Protein AF-A0A9E5WXI5-F1 (afdb_monomer)

Nearest PDB structures (foldseek):
  2zws-assembly1_A  TM=6.522E-01  e=2.092E-11  Pseudomonas aeruginosa
  2zxc-assembly1_A  TM=6.761E-01  e=2.642E-10  Pseudomonas aeruginosa
  4wgk-assembly2_B  TM=6.617E-01  e=3.180E-10  Homo sapiens
  4wgk-assembly1_A  TM=6.869E-01  e=1.096E-09  Homo sapiens
  5izv-assembly2_B  TM=2.864E-01  e=1.580E+00  Legionella pneumophila subsp. pneumophila str. Philadelphia 1

Foldseek 3Di:
DADKWKFKDKFFQPQKFFQFDQDPVHTDGHGDPPDDAPRIKIKIFIAHPVRATQEIEIEGLEDLPLADPVDPDDDPFLQRLLQVVLCVVRPNHGYHYDYDNNPRIYGPPGHDPVSRNVSNVSSNVRNVVVSPDDGHTFAADKDKDKAFDWAFDDPDDDPVVLVVQCPDDDPSVVVSVVSVVCVVVVHDDDRTDGDIDMWIDGDPRDID

Solvent-accessible surface area (backbone atoms only — not comparable to full-atom values): 11413 Å² total; per-residue (Å²): 140,76,74,68,44,42,26,41,45,76,43,67,42,82,43,43,31,7,24,61,17,83,49,101,92,46,76,43,85,51,75,17,92,89,40,83,51,61,32,52,26,46,32,42,41,32,21,36,87,88,64,51,73,40,34,36,41,34,32,39,24,39,44,82,50,19,54,44,99,87,60,94,68,93,74,61,38,26,62,39,40,18,34,53,52,44,30,68,76,38,77,83,31,47,60,43,84,44,84,45,91,15,92,57,20,30,46,51,70,62,68,38,70,66,44,16,46,48,51,2,47,54,46,26,53,42,49,52,54,53,72,76,45,92,54,48,70,45,47,64,63,78,46,76,49,76,48,72,44,75,41,78,47,72,78,81,72,50,77,67,54,36,53,53,28,42,70,41,68,71,69,52,14,54,52,24,43,53,55,50,54,40,50,75,71,73,46,81,77,77,59,50,47,78,42,79,45,70,40,42,34,24,50,92,60,45,77,85

Sequence (208 aa):
MRPARLSYGLGVALFVMNRREFTPRGVRLGVNPRGLADRGVPVLRVDDADGKPRAVVFGVACHNTTLTGRHYFICGDFAGYAQSEIQERYPGLQAMFVQNCGGSANPYPRGTLEASKAHGHELAQEIGRLLEAKLRPVRGPLRTLLEDVALPLEPAPSAEELKKLTAAGGWRAWVGRKMAETAKKGERLPESYSAPVALWQFGHDLTL

Secondary structure (DSSP, 8-state):
----EEEEEEEE-TTEEEEEEEETTEEEEEEETTS----EEEEEEEE-TTS-EEEEEEEESS-S-SS-TT--S---HHHHHHHHHHHHHSTTPEEEEEE-S-TTEEESS-SSHHHHHHHHHHHHHHHHHHHHS-PEEE---EEEEEEEEEEEPPPPPPHHHHHHHHTSSHHHHHHHHHHHHHHHTTPPPPSEEEEEEEEEEETTTEE-

pLDDT: mean 95.95, std 2.81, range [82.12, 98.81]

Radius of gyration: 21.79 Å; Cα contacts (8 Å, |Δi|>4): 398; chains: 1; bounding box: 54×40×57 Å

Structure (mmCIF, N/CA/C/O backbone):
data_AF-A0A9E5WXI5-F1
#
_entry.id   AF-A0A9E5WXI5-F1
#
loop_
_atom_site.group_PDB
_atom_site.id
_atom_site.type_symbol
_atom_site.label_atom_id
_atom_site.label_alt_id
_atom_site.label_comp_id
_atom_site.label_asym_id
_atom_site.label_entity_id
_atom_site.label_seq_id
_atom_site.pdbx_PDB_ins_code
_atom_site.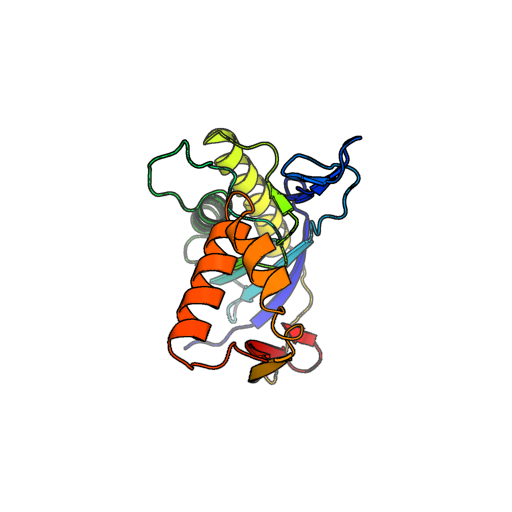Cartn_x
_atom_site.Cartn_y
_atom_site.Cartn_z
_atom_site.occupancy
_atom_site.B_iso_or_equiv
_atom_site.auth_seq_id
_atom_site.auth_comp_id
_atom_site.auth_asym_id
_atom_site.auth_atom_id
_atom_site.pdbx_PDB_model_num
ATOM 1 N N . MET A 1 1 ? 2.266 -6.928 26.988 1.00 82.12 1 MET A N 1
ATOM 2 C CA . MET A 1 1 ? 1.177 -7.344 26.071 1.00 82.12 1 MET A CA 1
ATOM 3 C C . MET A 1 1 ? -0.157 -7.276 26.805 1.00 82.12 1 MET A C 1
ATOM 5 O O . MET A 1 1 ? -0.157 -7.465 28.015 1.00 82.12 1 MET A O 1
ATOM 9 N N . ARG A 1 2 ? -1.264 -6.963 26.115 1.00 91.44 2 ARG A N 1
ATOM 10 C CA . ARG A 1 2 ? -2.630 -6.895 26.678 1.00 91.44 2 ARG A CA 1
ATOM 11 C C . ARG A 1 2 ? -3.609 -7.620 25.738 1.00 91.44 2 ARG A C 1
ATOM 13 O O . ARG A 1 2 ? -3.333 -7.633 24.539 1.00 91.44 2 ARG A O 1
ATOM 20 N N . PRO A 1 3 ? -4.737 -8.167 26.228 1.00 93.62 3 PRO A N 1
ATOM 21 C CA . PRO A 1 3 ? -5.768 -8.758 25.371 1.00 93.62 3 PRO A CA 1
ATOM 22 C C . PRO A 1 3 ? -6.266 -7.781 24.298 1.00 93.62 3 PRO A C 1
ATOM 24 O O . PRO A 1 3 ? -6.324 -6.571 24.544 1.00 93.62 3 PRO A O 1
ATOM 27 N N . ALA A 1 4 ? -6.613 -8.298 23.118 1.00 95.50 4 ALA A N 1
ATOM 28 C CA . ALA A 1 4 ? -7.115 -7.518 21.990 1.00 95.50 4 ALA A CA 1
ATOM 29 C C . ALA A 1 4 ? -8.127 -8.320 21.160 1.00 95.50 4 ALA A C 1
ATOM 31 O O . ALA A 1 4 ? -8.087 -9.553 21.148 1.00 95.50 4 ALA A O 1
ATOM 32 N N . ARG A 1 5 ? -9.000 -7.614 20.439 1.00 97.19 5 ARG A N 1
ATOM 33 C CA . ARG A 1 5 ? -9.923 -8.183 19.448 1.00 97.19 5 ARG A CA 1
ATOM 34 C C . ARG A 1 5 ? -9.602 -7.604 18.075 1.00 97.19 5 ARG A C 1
ATOM 36 O O . ARG A 1 5 ? -9.356 -6.408 17.958 1.00 97.19 5 ARG A O 1
ATOM 43 N N . LEU A 1 6 ? -9.601 -8.452 17.050 1.00 98.00 6 LEU A N 1
ATOM 44 C CA . LEU A 1 6 ? -9.347 -8.049 15.670 1.00 98.00 6 LEU A CA 1
ATOM 45 C C . LEU A 1 6 ? -10.648 -8.056 14.873 1.00 98.00 6 LEU A C 1
ATOM 47 O O . LEU A 1 6 ? -11.465 -8.968 15.022 1.00 98.00 6 LEU A O 1
ATOM 51 N N . SER A 1 7 ? -10.821 -7.060 14.009 1.00 98.38 7 SER A N 1
ATOM 52 C CA . SER A 1 7 ? -11.904 -7.032 13.024 1.00 98.38 7 SER A CA 1
ATOM 53 C C . SER A 1 7 ? -11.419 -6.469 11.692 1.00 98.38 7 SER A C 1
ATOM 55 O O . SER A 1 7 ? -10.546 -5.608 11.664 1.00 98.38 7 SER A O 1
ATOM 57 N N . TYR A 1 8 ? -11.997 -6.941 10.593 1.00 98.50 8 TYR A N 1
ATOM 58 C CA . TYR A 1 8 ? -11.629 -6.569 9.234 1.00 98.50 8 TYR A CA 1
ATOM 59 C C . TYR A 1 8 ? -12.780 -5.870 8.508 1.00 98.50 8 TYR A C 1
ATOM 61 O O . TYR A 1 8 ? -13.937 -6.302 8.575 1.00 98.50 8 TYR A O 1
ATOM 69 N N . GLY A 1 9 ? -12.443 -4.805 7.791 1.00 98.12 9 GLY A N 1
ATOM 70 C CA . GLY A 1 9 ? -13.334 -4.049 6.923 1.00 98.12 9 GLY A CA 1
ATOM 71 C C . GLY A 1 9 ? -12.672 -3.725 5.591 1.00 98.12 9 GLY A C 1
ATOM 72 O O . GLY A 1 9 ? -11.449 -3.745 5.471 1.00 98.12 9 GLY A O 1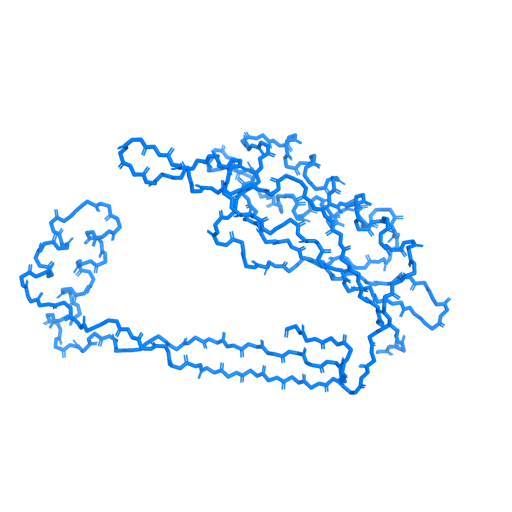
ATOM 73 N N . LEU A 1 10 ? -13.498 -3.407 4.599 1.00 98.31 10 LEU A N 1
ATOM 74 C CA . LEU A 1 10 ? -13.053 -2.915 3.303 1.00 98.31 10 LEU A CA 1
ATOM 75 C C . LEU A 1 10 ? -13.732 -1.575 3.030 1.00 98.31 10 LEU A C 1
ATOM 77 O O . LEU A 1 10 ? -14.960 -1.478 3.070 1.00 98.31 10 LEU A O 1
ATOM 81 N N . GLY A 1 11 ? -12.915 -0.561 2.784 1.00 98.25 11 GLY A N 1
ATOM 82 C CA . GLY A 1 11 ? -13.340 0.759 2.344 1.00 98.25 11 GLY A CA 1
ATOM 83 C C . GLY A 1 11 ? -12.933 1.048 0.907 1.00 98.25 11 GLY A C 1
ATOM 84 O O . GLY A 1 11 ? -12.482 0.152 0.188 1.00 98.25 11 GLY A O 1
ATOM 85 N N . VAL A 1 12 ? -13.077 2.307 0.499 1.00 98.31 12 VAL A N 1
ATOM 86 C CA . VAL A 1 12 ? -12.745 2.775 -0.851 1.00 98.31 12 VAL A CA 1
ATOM 87 C C . VAL A 1 12 ? -11.974 4.099 -0.820 1.00 98.31 12 VAL A C 1
ATOM 89 O O . VAL A 1 12 ? -12.365 5.022 -0.117 1.00 98.31 12 VAL A O 1
ATOM 92 N N . ALA A 1 13 ? -10.920 4.201 -1.635 1.00 97.81 13 ALA A N 1
ATOM 93 C CA . ALA A 1 13 ? -10.189 5.433 -1.934 1.00 97.81 13 ALA A CA 1
ATOM 94 C C . ALA A 1 13 ? -10.219 5.708 -3.448 1.00 97.81 13 ALA A C 1
ATOM 96 O O . ALA A 1 13 ? -9.678 4.955 -4.264 1.00 97.81 13 ALA A O 1
ATOM 97 N N . LEU A 1 14 ? -10.877 6.790 -3.843 1.00 97.25 14 LEU A N 1
ATOM 98 C CA . LEU A 1 14 ? -11.139 7.181 -5.224 1.00 97.25 14 LEU A CA 1
ATOM 99 C C . LEU A 1 14 ? -9.936 7.831 -5.904 1.00 97.25 14 LEU A C 1
ATOM 101 O O . LEU A 1 14 ? -9.809 7.704 -7.127 1.00 97.25 14 LEU A O 1
ATOM 105 N N . PHE A 1 15 ? -9.029 8.448 -5.141 1.00 98.06 15 PHE A N 1
ATOM 106 C CA . PHE A 1 15 ? -7.812 9.051 -5.694 1.00 98.06 15 PHE A CA 1
ATOM 107 C C . PHE A 1 15 ? -6.868 8.042 -6.369 1.00 98.06 15 PHE A C 1
ATOM 109 O O . PHE A 1 15 ? -5.960 8.437 -7.106 1.00 98.06 15 PHE A O 1
ATOM 116 N N . VAL A 1 16 ? -7.053 6.737 -6.136 1.00 98.25 16 VAL A N 1
ATOM 117 C CA . VAL A 1 16 ? -6.252 5.685 -6.767 1.00 98.25 16 VAL A CA 1
ATOM 118 C C . VAL A 1 16 ? -6.587 5.591 -8.256 1.00 98.25 16 VAL A C 1
ATOM 120 O O . VAL A 1 16 ? -7.716 5.293 -8.663 1.00 98.25 16 VAL A O 1
ATOM 123 N N . MET A 1 17 ? -5.574 5.823 -9.090 1.00 98.31 17 MET A N 1
ATOM 124 C CA . MET A 1 17 ? -5.721 5.918 -10.535 1.00 98.31 17 MET A CA 1
ATOM 125 C C . MET A 1 17 ? -4.710 5.037 -11.259 1.00 98.31 17 MET A C 1
ATOM 127 O O . MET A 1 17 ? -3.515 5.038 -10.955 1.00 98.31 17 MET A O 1
ATOM 131 N N . ASN A 1 18 ? -5.173 4.306 -12.273 1.00 98.25 18 ASN A N 1
ATOM 132 C CA . ASN A 1 18 ? -4.282 3.51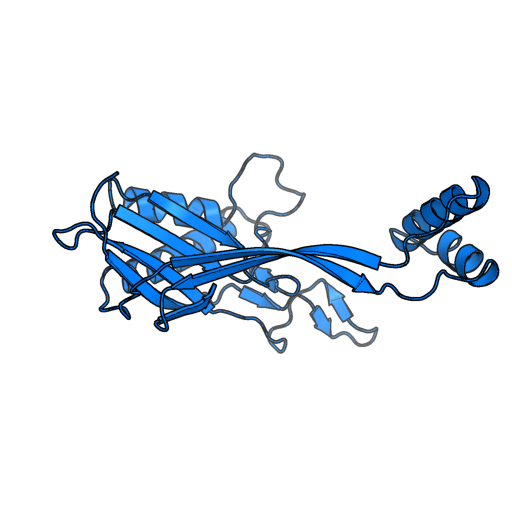4 -13.106 1.00 98.25 18 ASN A CA 1
ATOM 133 C C . ASN A 1 18 ? -3.328 4.446 -13.875 1.00 98.25 18 ASN A C 1
ATOM 135 O O . ASN A 1 18 ? -3.749 5.409 -14.518 1.00 98.25 18 ASN A O 1
ATOM 139 N N . ARG A 1 19 ? -2.025 4.154 -13.810 1.00 97.50 19 ARG A N 1
ATOM 140 C CA . ARG A 1 19 ? -0.967 4.982 -14.409 1.00 97.50 19 ARG A CA 1
ATOM 141 C C . ARG A 1 19 ? -0.548 4.551 -15.816 1.00 97.50 19 ARG A C 1
ATOM 143 O O . ARG A 1 19 ? 0.428 5.084 -16.335 1.00 97.50 19 ARG A O 1
ATOM 150 N N . ARG A 1 20 ? -1.199 3.545 -16.405 1.00 97.25 20 ARG A N 1
ATOM 151 C CA . ARG A 1 20 ? -0.902 2.964 -17.726 1.00 97.25 20 ARG A CA 1
ATOM 152 C C . ARG A 1 20 ? -1.816 3.586 -18.772 1.00 97.25 20 ARG A C 1
ATOM 154 O O . ARG A 1 20 ? -2.831 3.012 -19.141 1.00 97.25 20 ARG A O 1
ATOM 161 N N . GLU A 1 21 ? -1.473 4.785 -19.218 1.00 96.81 21 GLU A N 1
ATOM 162 C CA . GLU A 1 21 ? -2.259 5.537 -20.197 1.00 96.81 21 GLU A CA 1
ATOM 163 C C . GLU A 1 21 ? -2.066 4.973 -21.608 1.00 96.81 21 GLU A C 1
ATOM 165 O O . GLU A 1 21 ? -0.937 4.846 -22.089 1.00 96.81 21 GLU A O 1
ATOM 170 N N . PHE A 1 22 ? -3.178 4.649 -22.272 1.00 94.94 22 PHE A N 1
ATOM 171 C CA . PHE A 1 22 ? -3.191 4.213 -23.665 1.00 94.94 22 PHE A CA 1
ATOM 172 C C . PHE A 1 22 ? -3.055 5.410 -24.605 1.00 94.94 22 PHE A C 1
ATOM 174 O O . PHE A 1 22 ? -3.849 6.346 -24.542 1.00 94.94 22 PHE A O 1
ATOM 181 N N . THR A 1 23 ? -2.086 5.352 -25.514 1.00 94.31 23 THR A N 1
ATOM 182 C CA . THR A 1 23 ? -1.852 6.355 -26.561 1.00 94.31 23 THR A CA 1
ATOM 183 C C . THR A 1 23 ? -1.762 5.670 -27.929 1.00 94.31 23 THR A C 1
ATOM 185 O O . THR A 1 23 ? -1.502 4.465 -27.979 1.00 94.31 23 THR A O 1
ATOM 188 N N . PRO A 1 24 ? -1.869 6.407 -29.053 1.00 95.88 24 PRO A N 1
ATOM 189 C CA . PRO A 1 24 ? -1.648 5.833 -30.385 1.00 95.88 24 PRO A CA 1
ATOM 190 C C . PRO A 1 24 ? -0.264 5.188 -30.580 1.00 95.88 24 PRO A C 1
ATOM 192 O O . PRO A 1 24 ? -0.083 4.388 -31.487 1.00 95.88 24 PRO A O 1
ATOM 195 N N . ARG A 1 25 ? 0.723 5.529 -29.736 1.00 93.81 25 ARG A N 1
ATOM 196 C CA . ARG A 1 25 ? 2.098 5.002 -29.786 1.00 93.81 25 ARG A CA 1
ATOM 197 C C . ARG A 1 25 ? 2.364 3.899 -28.750 1.00 93.81 25 ARG A C 1
ATOM 199 O O . ARG A 1 25 ? 3.517 3.539 -28.532 1.00 93.81 25 ARG A O 1
ATOM 206 N N . GLY A 1 26 ? 1.324 3.394 -28.084 1.00 93.88 26 GLY A N 1
ATOM 207 C CA . GLY A 1 26 ? 1.421 2.384 -27.028 1.00 93.88 26 GLY A CA 1
ATOM 208 C C . GLY A 1 26 ? 1.102 2.930 -25.635 1.00 93.88 26 GLY A C 1
ATOM 209 O O . GLY A 1 26 ? 0.401 3.933 -25.484 1.00 93.88 26 GLY A O 1
ATOM 210 N N . VAL A 1 27 ? 1.595 2.250 -24.599 1.00 94.88 27 VAL A N 1
ATOM 211 C CA . VAL A 1 27 ? 1.312 2.577 -23.193 1.00 94.88 27 VAL A CA 1
ATOM 212 C C . VAL A 1 27 ? 2.400 3.481 -22.624 1.00 94.88 27 VAL A C 1
ATOM 214 O O . VAL A 1 27 ? 3.580 3.129 -22.658 1.00 94.88 27 VAL A O 1
ATOM 217 N N . ARG A 1 28 ? 2.008 4.607 -22.023 1.00 94.50 28 ARG A N 1
ATOM 218 C CA . ARG A 1 28 ? 2.918 5.471 -21.257 1.00 94.50 28 ARG A CA 1
ATOM 219 C C . ARG A 1 28 ? 2.524 5.546 -19.787 1.00 94.50 28 ARG A C 1
ATOM 221 O O . ARG A 1 28 ? 1.432 5.142 -19.392 1.00 94.50 28 ARG A O 1
ATOM 228 N N . LEU A 1 29 ? 3.426 6.093 -18.976 1.00 94.50 29 LEU A N 1
ATOM 229 C CA . LEU A 1 29 ? 3.066 6.545 -17.638 1.00 94.50 29 LEU A CA 1
ATOM 230 C C . LEU A 1 29 ? 2.206 7.807 -17.745 1.00 94.50 29 LEU A C 1
ATOM 232 O O . LEU A 1 29 ? 2.635 8.778 -18.363 1.00 94.50 29 LEU A O 1
ATOM 236 N N . GLY A 1 30 ? 1.024 7.792 -17.141 1.00 95.00 30 GLY A N 1
ATOM 237 C CA . GLY A 1 30 ? 0.068 8.889 -17.238 1.00 95.00 30 GLY A CA 1
ATOM 238 C C . GLY A 1 30 ? -1.145 8.687 -16.342 1.00 95.00 30 GLY A C 1
ATOM 239 O O . GLY A 1 30 ? -1.009 8.169 -15.235 1.00 95.00 30 GLY A O 1
ATOM 240 N N . VAL A 1 31 ? -2.314 9.100 -16.825 1.00 96.81 31 VAL A N 1
ATOM 241 C CA . VAL A 1 31 ? -3.600 9.000 -16.121 1.00 96.81 31 VAL A CA 1
ATOM 242 C C . VAL A 1 31 ? -4.542 8.172 -16.986 1.00 96.81 31 VAL A C 1
ATOM 244 O O . VAL A 1 31 ? -4.824 8.551 -18.120 1.00 96.81 31 VAL A O 1
ATOM 247 N N . ASN A 1 32 ? -5.014 7.033 -16.479 1.00 97.44 32 ASN A N 1
ATOM 248 C CA . ASN A 1 32 ? -5.914 6.150 -17.214 1.00 97.44 32 ASN A CA 1
ATOM 249 C C . ASN A 1 32 ? -7.201 5.859 -16.427 1.00 97.44 32 ASN A C 1
ATOM 251 O O . ASN A 1 32 ? -7.270 4.848 -15.728 1.00 97.44 32 ASN A O 1
ATOM 255 N N . PRO A 1 33 ? -8.257 6.673 -16.601 1.00 94.56 33 PRO A N 1
ATOM 256 C CA . PRO A 1 33 ? -9.559 6.425 -15.978 1.00 94.56 33 PRO A CA 1
ATOM 257 C C . PRO A 1 33 ? -10.228 5.123 -16.437 1.00 94.56 33 PRO A C 1
ATOM 259 O O . PRO A 1 33 ? -11.066 4.583 -15.725 1.00 94.56 33 PRO A O 1
ATOM 262 N N . ARG A 1 34 ? -9.853 4.605 -17.616 1.00 94.19 34 ARG A N 1
ATOM 263 C CA . ARG A 1 34 ? -10.358 3.333 -18.162 1.00 94.19 34 ARG A CA 1
ATOM 264 C C . ARG A 1 34 ? -9.569 2.119 -17.663 1.00 94.19 34 ARG A C 1
ATOM 266 O O . ARG A 1 34 ? -9.968 0.988 -17.916 1.00 94.19 34 ARG A O 1
ATOM 273 N N . GLY A 1 35 ? -8.418 2.339 -17.030 1.00 93.56 35 GLY A N 1
ATOM 274 C CA . GLY A 1 35 ? -7.564 1.273 -16.524 1.00 93.56 35 GLY A CA 1
ATOM 275 C C . GLY A 1 35 ? -8.061 0.758 -15.179 1.00 93.56 35 GLY A C 1
ATOM 276 O O . GLY A 1 35 ? -8.543 1.527 -14.348 1.00 93.56 35 GLY A O 1
ATOM 277 N N . LEU A 1 36 ? -7.897 -0.543 -14.940 1.00 94.19 36 LEU A N 1
ATOM 278 C CA . LEU A 1 36 ? -8.235 -1.142 -13.652 1.00 94.19 36 LEU A CA 1
ATOM 279 C C . LEU A 1 36 ? -7.309 -0.602 -12.561 1.00 94.19 36 LEU A C 1
ATOM 281 O O . LEU A 1 36 ? -6.086 -0.595 -12.714 1.00 94.19 36 LEU A O 1
ATOM 285 N N . ALA A 1 37 ? -7.902 -0.153 -11.466 1.00 95.88 37 ALA A N 1
ATOM 286 C CA . ALA A 1 37 ? -7.204 0.275 -10.269 1.00 95.88 37 ALA A CA 1
ATOM 287 C C . ALA A 1 37 ? -7.954 -0.299 -9.071 1.00 95.88 37 ALA A C 1
ATOM 289 O O . ALA A 1 37 ? -9.172 -0.131 -8.975 1.00 95.88 37 ALA A O 1
ATOM 290 N N . ASP A 1 38 ? -7.231 -0.985 -8.191 1.00 97.44 38 ASP A N 1
ATOM 291 C CA . ASP A 1 38 ? -7.791 -1.441 -6.929 1.00 97.44 38 ASP A CA 1
ATOM 292 C C . ASP A 1 38 ? -7.919 -0.240 -5.988 1.00 97.44 38 ASP A C 1
ATOM 294 O O . ASP A 1 38 ? -6.929 0.338 -5.539 1.00 97.44 38 ASP A O 1
ATOM 298 N N . ARG A 1 39 ? -9.168 0.165 -5.762 1.00 97.50 39 ARG A N 1
ATOM 299 C CA . ARG A 1 39 ? -9.542 1.273 -4.879 1.00 97.50 39 ARG A CA 1
ATOM 300 C C . ARG A 1 39 ? -9.864 0.798 -3.468 1.00 97.50 39 ARG A C 1
ATOM 302 O O . ARG A 1 39 ? -10.256 1.616 -2.645 1.00 97.50 39 ARG A O 1
ATOM 309 N N . GLY A 1 40 ? -9.742 -0.500 -3.199 1.00 98.19 40 GLY A N 1
ATOM 310 C CA . GLY A 1 40 ? -10.010 -1.083 -1.899 1.00 98.19 40 GLY A CA 1
ATOM 311 C C . GLY A 1 40 ? -9.066 -0.542 -0.830 1.00 98.19 40 GLY A C 1
ATOM 312 O O . GLY A 1 40 ? -7.849 -0.478 -1.018 1.00 98.19 40 GLY A O 1
ATOM 313 N N . VAL A 1 41 ? -9.647 -0.192 0.314 1.00 98.56 41 VAL A N 1
ATOM 314 C CA . VAL A 1 41 ? -8.930 0.181 1.536 1.00 98.56 41 VAL A CA 1
ATOM 315 C C . VAL A 1 41 ? -9.181 -0.908 2.577 1.00 98.56 41 VAL A C 1
ATOM 317 O O . VAL A 1 41 ? -10.135 -0.800 3.353 1.00 98.56 41 VAL A O 1
ATOM 320 N N . PRO A 1 42 ? -8.420 -2.018 2.577 1.00 98.19 42 PRO A N 1
ATOM 321 C CA . PRO A 1 42 ? -8.523 -2.999 3.646 1.00 98.19 42 PRO A CA 1
ATOM 322 C C . PRO A 1 42 ? -8.102 -2.366 4.971 1.00 98.19 42 PRO A C 1
ATOM 324 O O . PRO A 1 42 ? -7.073 -1.694 5.044 1.00 98.19 42 PRO A O 1
ATOM 327 N N . VAL A 1 43 ? -8.888 -2.612 6.015 1.00 98.56 43 VAL A N 1
ATOM 328 C CA . VAL A 1 43 ? -8.655 -2.120 7.373 1.00 98.56 43 VAL A CA 1
ATOM 329 C C . VAL A 1 43 ? -8.749 -3.282 8.349 1.00 98.56 43 VAL A C 1
ATOM 331 O O . VAL A 1 43 ? -9.789 -3.929 8.456 1.00 98.56 43 VAL A O 1
ATOM 334 N N . LEU A 1 44 ? -7.675 -3.519 9.097 1.00 98.38 44 LEU A N 1
ATOM 335 C CA . LEU A 1 44 ? -7.649 -4.381 10.271 1.00 98.38 44 LEU A CA 1
ATOM 336 C C . LEU A 1 44 ? -7.673 -3.494 11.521 1.00 98.38 44 LEU A C 1
ATOM 338 O O . LEU A 1 44 ? -6.689 -2.830 11.857 1.00 98.38 44 LEU A O 1
ATOM 342 N N . ARG A 1 45 ? -8.814 -3.482 12.208 1.00 98.38 45 ARG A N 1
ATOM 343 C CA . ARG A 1 45 ? -9.020 -2.767 13.468 1.00 98.38 45 ARG A CA 1
ATOM 344 C C . ARG A 1 45 ? -8.604 -3.643 14.645 1.00 98.38 45 ARG A C 1
ATOM 346 O O . ARG A 1 45 ? -8.964 -4.821 14.699 1.00 98.38 45 ARG A O 1
ATOM 353 N N . VAL A 1 46 ? -7.874 -3.053 15.589 1.00 97.94 46 VAL A N 1
ATOM 354 C CA . VAL A 1 46 ? -7.433 -3.692 16.832 1.00 97.94 46 VAL A CA 1
ATOM 355 C C . VAL A 1 46 ? -8.076 -2.979 18.017 1.00 97.94 46 VAL A C 1
ATOM 357 O O . VAL A 1 46 ? -7.680 -1.866 18.372 1.00 97.94 46 VAL A O 1
ATOM 360 N N . ASP A 1 47 ? -9.028 -3.650 18.655 1.00 97.69 47 ASP A N 1
ATOM 361 C CA . ASP A 1 47 ? -9.760 -3.144 19.817 1.00 97.69 47 ASP A CA 1
ATOM 362 C C . ASP A 1 47 ? -9.179 -3.724 21.118 1.00 97.69 47 ASP A C 1
ATOM 364 O O . ASP A 1 47 ? -8.582 -4.810 21.132 1.00 97.69 47 ASP A O 1
ATOM 368 N N . ASP A 1 48 ? -9.321 -3.005 22.229 1.00 95.38 48 ASP A N 1
ATOM 369 C CA . ASP A 1 48 ? -9.073 -3.552 23.565 1.00 95.38 48 ASP A CA 1
ATOM 370 C C . ASP A 1 48 ? -10.220 -4.436 24.080 1.00 95.38 48 ASP A C 1
ATOM 372 O O . ASP A 1 48 ? -11.140 -4.803 23.347 1.00 95.38 48 ASP A O 1
ATOM 376 N N . ALA A 1 49 ? -10.117 -4.862 25.343 1.00 93.12 49 ALA A N 1
ATOM 377 C CA . ALA A 1 49 ? -11.125 -5.707 25.975 1.00 93.12 49 ALA A CA 1
ATOM 378 C C . ALA A 1 49 ? -12.481 -4.993 26.132 1.00 93.12 49 ALA A C 1
ATOM 380 O O . ALA A 1 49 ? -13.507 -5.672 26.088 1.00 93.12 49 ALA A O 1
ATOM 381 N N . ASP A 1 50 ? -12.465 -3.661 26.239 1.00 92.19 50 ASP A N 1
ATOM 382 C CA . ASP A 1 50 ? -13.635 -2.796 26.410 1.00 92.19 50 ASP A CA 1
ATOM 383 C C . ASP A 1 50 ? -14.226 -2.346 25.059 1.00 92.19 50 ASP A C 1
ATOM 385 O O . ASP A 1 50 ? -15.244 -1.658 25.009 1.00 92.19 50 ASP A O 1
ATOM 389 N N . GLY A 1 51 ? -13.610 -2.760 23.944 1.00 91.94 51 GLY A N 1
ATOM 390 C CA . GLY A 1 51 ? -14.054 -2.445 22.588 1.00 91.94 51 GLY A CA 1
ATOM 391 C C . GLY A 1 51 ? -13.545 -1.107 22.052 1.00 91.94 51 GLY A C 1
ATOM 392 O O . GLY A 1 51 ? -13.995 -0.681 20.989 1.00 91.94 51 GLY A O 1
ATOM 393 N N . LYS A 1 52 ? -12.608 -0.444 22.742 1.00 94.06 52 LYS A N 1
ATOM 394 C CA . LYS A 1 52 ? -12.007 0.807 22.270 1.00 94.06 52 LYS A CA 1
ATOM 395 C C . LYS A 1 52 ? -10.886 0.515 21.256 1.00 94.06 52 LYS A C 1
ATOM 397 O O . LYS A 1 52 ? -9.976 -0.263 21.569 1.00 94.06 52 LYS A O 1
ATOM 402 N N . PRO A 1 53 ? -10.885 1.161 20.074 1.00 95.81 53 PRO A N 1
ATOM 403 C CA . PRO A 1 53 ? -9.792 1.044 19.112 1.00 95.81 53 PRO A CA 1
ATOM 404 C C . PRO A 1 53 ? -8.453 1.521 19.695 1.00 95.81 53 PRO A C 1
ATOM 406 O O . PRO A 1 53 ? -8.364 2.608 20.268 1.00 95.81 53 PRO A O 1
ATOM 409 N N . ARG A 1 54 ? -7.395 0.721 19.526 1.00 96.44 54 ARG A N 1
ATOM 410 C CA . ARG A 1 54 ? -6.016 1.051 19.950 1.00 96.44 54 ARG A CA 1
ATOM 411 C C . ARG A 1 54 ? -4.996 0.997 18.824 1.00 96.44 54 ARG A C 1
ATOM 413 O O . ARG A 1 54 ? -3.929 1.590 18.939 1.00 96.44 54 ARG A O 1
ATOM 420 N N . ALA A 1 55 ? -5.291 0.273 17.753 1.00 98.31 55 ALA A N 1
ATOM 421 C CA . ALA A 1 55 ? -4.487 0.321 16.546 1.00 98.31 55 ALA A CA 1
ATOM 422 C C . ALA A 1 55 ? -5.351 0.078 15.313 1.00 98.31 55 ALA A C 1
ATOM 424 O O . ALA A 1 55 ? -6.389 -0.587 15.378 1.00 98.31 55 ALA A O 1
ATOM 425 N N . VAL A 1 56 ? -4.885 0.596 14.185 1.00 98.62 56 VAL A N 1
ATOM 426 C CA . VAL A 1 56 ? -5.444 0.307 12.873 1.00 98.62 56 VAL A CA 1
ATOM 427 C C . VAL A 1 56 ? -4.310 0.028 11.899 1.00 98.62 56 VAL A C 1
ATOM 429 O O . VAL A 1 56 ? -3.366 0.811 11.793 1.00 98.62 56 VAL A O 1
ATOM 432 N N . VAL A 1 57 ? -4.398 -1.102 11.203 1.00 98.50 57 VAL A N 1
ATOM 433 C CA . VAL A 1 57 ? -3.570 -1.385 10.028 1.00 98.50 57 VAL A CA 1
ATOM 434 C C . VAL A 1 57 ? -4.453 -1.176 8.813 1.00 98.50 57 VAL A C 1
ATOM 436 O O . VAL A 1 57 ? -5.529 -1.765 8.731 1.00 98.50 57 VAL A O 1
ATOM 439 N N . PHE A 1 58 ? -4.024 -0.340 7.883 1.00 98.56 58 PHE A N 1
ATOM 440 C CA . PHE A 1 58 ? -4.762 -0.071 6.657 1.00 98.56 58 PHE A CA 1
ATOM 441 C C . PHE A 1 58 ? -3.831 -0.120 5.456 1.00 98.56 58 PHE A C 1
ATOM 443 O O . PHE A 1 58 ? -2.631 0.120 5.583 1.00 98.56 58 PHE A O 1
ATOM 450 N N . GLY A 1 59 ? -4.378 -0.419 4.283 1.00 97.56 59 GLY A N 1
ATOM 451 C CA . GLY A 1 59 ? -3.593 -0.450 3.056 1.00 97.56 59 GLY A CA 1
ATOM 452 C C . GLY A 1 59 ? -4.296 0.195 1.881 1.00 97.56 59 GLY A C 1
ATOM 453 O O . GLY A 1 59 ? -5.510 0.367 1.882 1.00 97.56 59 GLY A O 1
ATOM 454 N N . VAL A 1 60 ? -3.507 0.557 0.873 1.00 97.75 60 VAL A N 1
ATOM 455 C CA . VAL A 1 60 ? -3.992 1.055 -0.419 1.00 97.75 60 VAL A CA 1
ATOM 456 C C . VAL A 1 60 ? -3.079 0.517 -1.516 1.00 97.75 60 VAL A C 1
ATOM 458 O O . VAL A 1 60 ? -1.851 0.526 -1.387 1.00 97.75 60 VAL A O 1
ATOM 461 N N . ALA A 1 61 ? -3.655 0.062 -2.629 1.00 97.69 61 ALA A N 1
ATOM 462 C CA . ALA A 1 61 ? -2.908 -0.386 -3.804 1.00 97.69 61 ALA A CA 1
ATOM 463 C C . ALA A 1 61 ? -2.484 0.808 -4.680 1.00 97.69 61 ALA A C 1
ATOM 465 O O . ALA A 1 61 ? -2.836 0.892 -5.852 1.00 97.69 61 ALA A O 1
ATOM 466 N N . CYS A 1 62 ? -1.720 1.750 -4.117 1.00 98.06 62 CYS A N 1
ATOM 467 C CA . CYS A 1 62 ? -1.323 2.993 -4.787 1.00 98.06 62 CYS A CA 1
ATOM 468 C C . CYS A 1 62 ? 0.070 3.460 -4.346 1.00 98.06 62 CYS A C 1
ATOM 470 O O . CYS A 1 62 ? 0.384 3.378 -3.166 1.00 98.06 62 CYS A O 1
ATOM 472 N N . HIS A 1 63 ? 0.907 3.957 -5.262 1.00 97.31 63 HIS A N 1
ATOM 473 C CA . HIS A 1 63 ? 2.225 4.503 -4.906 1.00 97.31 63 HIS A CA 1
ATOM 474 C C . HIS A 1 63 ? 2.113 5.816 -4.116 1.00 97.31 63 HIS A C 1
ATOM 476 O O . HIS A 1 63 ? 1.507 6.753 -4.628 1.00 97.31 63 HIS A O 1
ATOM 482 N N . ASN A 1 64 ? 2.827 5.964 -2.994 1.00 97.06 64 ASN A N 1
ATOM 483 C CA . ASN A 1 64 ? 3.027 7.240 -2.274 1.00 97.06 64 ASN A CA 1
ATOM 484 C C . ASN A 1 64 ? 3.859 8.243 -3.094 1.00 97.06 64 ASN A C 1
ATOM 486 O O . ASN A 1 64 ? 5.047 8.445 -2.867 1.00 97.06 64 ASN A O 1
ATOM 490 N N . THR A 1 65 ? 3.246 8.790 -4.141 1.00 97.31 65 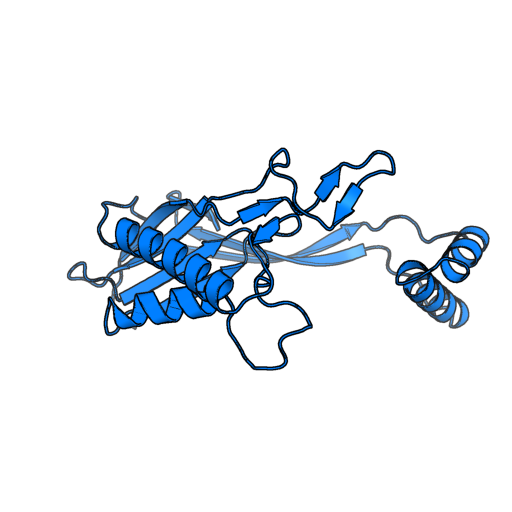THR A N 1
ATOM 491 C CA . THR A 1 65 ? 3.902 9.624 -5.157 1.00 97.31 65 THR A CA 1
ATOM 492 C C . THR A 1 65 ? 3.038 10.816 -5.558 1.00 97.31 65 THR A C 1
ATOM 494 O O . THR A 1 65 ? 3.127 11.286 -6.702 1.00 97.31 65 THR A O 1
ATOM 497 N N . THR A 1 66 ? 2.171 11.299 -4.662 1.00 98.19 66 THR A N 1
ATOM 498 C CA . THR A 1 66 ? 1.433 12.548 -4.900 1.00 98.19 66 THR A CA 1
ATOM 499 C C . THR A 1 66 ? 2.424 13.685 -5.036 1.00 98.19 66 THR A C 1
ATOM 501 O O . THR A 1 66 ? 2.390 14.431 -6.019 1.00 98.19 66 THR A O 1
ATOM 504 N N . LEU A 1 67 ? 3.375 13.741 -4.106 1.00 97.81 67 LEU A N 1
ATOM 505 C CA . LEU A 1 67 ? 4.574 14.543 -4.214 1.00 97.81 67 LEU A CA 1
ATOM 506 C C . LEU A 1 67 ? 5.518 13.882 -5.223 1.00 97.81 67 LEU A C 1
ATOM 508 O O . LEU A 1 67 ? 5.784 12.681 -5.210 1.00 97.81 67 LEU A O 1
ATOM 512 N N . THR A 1 68 ? 5.983 14.681 -6.175 1.00 94.88 68 THR A N 1
ATOM 513 C CA . THR A 1 68 ? 6.890 14.239 -7.245 1.00 94.88 68 THR A CA 1
ATOM 514 C C . THR A 1 68 ? 8.328 14.644 -6.934 1.00 94.88 68 THR A C 1
ATOM 516 O O . THR A 1 68 ? 8.558 15.403 -5.995 1.00 94.88 68 THR A O 1
ATOM 519 N N . GLY A 1 69 ? 9.285 14.258 -7.786 1.00 93.69 69 GLY A N 1
ATOM 520 C CA . GLY A 1 69 ? 10.701 14.653 -7.681 1.00 93.69 69 GLY A CA 1
ATOM 521 C C . GLY A 1 69 ? 10.994 16.160 -7.790 1.00 93.69 69 GLY A C 1
ATOM 522 O O . GLY A 1 69 ? 12.142 16.544 -7.962 1.00 93.69 69 GLY A O 1
ATOM 523 N N . ARG A 1 70 ? 9.968 17.017 -7.730 1.00 94.50 70 ARG A N 1
ATOM 524 C CA . ARG A 1 70 ? 10.084 18.472 -7.568 1.00 94.50 70 ARG A CA 1
ATOM 525 C C . ARG A 1 70 ? 10.037 18.920 -6.101 1.00 94.50 70 ARG A C 1
ATOM 527 O O . ARG A 1 70 ? 10.291 20.087 -5.831 1.00 94.50 70 ARG A O 1
ATOM 534 N N . HIS A 1 71 ? 9.693 18.025 -5.174 1.00 96.75 71 HIS A N 1
ATOM 535 C CA . HIS A 1 71 ? 9.566 18.322 -3.748 1.00 96.75 71 HIS A CA 1
ATOM 536 C C . HIS A 1 71 ? 10.786 17.772 -3.007 1.00 96.75 71 HIS A C 1
ATOM 538 O O . HIS A 1 71 ? 10.964 16.560 -2.918 1.00 96.75 71 HIS A O 1
ATOM 544 N N . TYR A 1 72 ? 11.627 18.668 -2.488 1.00 96.19 72 TYR A N 1
ATOM 545 C CA . TYR A 1 72 ? 12.894 18.336 -1.823 1.00 96.19 72 TYR A CA 1
ATOM 546 C C . TYR A 1 72 ? 12.791 18.469 -0.298 1.00 96.19 72 TYR A C 1
ATOM 548 O O . TYR A 1 72 ? 13.657 19.049 0.349 1.00 96.19 72 TYR A O 1
ATOM 556 N N . PHE A 1 73 ? 11.702 17.966 0.279 1.00 96.50 73 PHE A N 1
ATOM 557 C CA . PHE A 1 73 ? 11.485 17.922 1.725 1.00 96.50 73 PHE A CA 1
ATOM 558 C C . PHE A 1 73 ? 11.013 16.531 2.148 1.00 96.50 73 PHE A C 1
ATOM 560 O O . PHE A 1 73 ? 10.443 15.784 1.352 1.00 96.50 73 PHE A O 1
ATOM 567 N N . ILE A 1 74 ? 11.252 16.184 3.411 1.00 96.81 74 ILE A N 1
ATOM 568 C CA . ILE A 1 74 ? 10.834 14.901 3.982 1.00 96.81 74 ILE A CA 1
ATOM 569 C C . ILE A 1 74 ? 9.322 14.939 4.218 1.00 96.81 74 ILE A C 1
ATOM 571 O O . ILE A 1 74 ? 8.809 15.855 4.859 1.00 96.81 74 ILE A O 1
ATOM 575 N N . CYS A 1 75 ? 8.603 13.946 3.698 1.00 96.44 75 CYS A N 1
ATOM 576 C CA . CYS A 1 75 ? 7.156 13.833 3.841 1.00 96.44 75 CYS A CA 1
ATOM 577 C C . CYS A 1 75 ? 6.723 12.368 3.721 1.00 96.44 75 CYS A C 1
ATOM 579 O O . CYS A 1 75 ? 7.292 11.622 2.927 1.00 96.44 75 CYS A O 1
ATOM 581 N N . GLY A 1 76 ? 5.694 11.974 4.476 1.00 96.88 76 GLY A N 1
ATOM 582 C CA . GLY A 1 76 ? 5.069 10.651 4.367 1.00 96.88 76 GLY A CA 1
ATOM 583 C C . GLY A 1 76 ? 4.045 10.517 3.229 1.00 96.88 76 GLY A C 1
ATOM 584 O O . GLY A 1 76 ? 3.411 9.472 3.124 1.00 96.88 76 GLY A O 1
ATOM 585 N N . ASP A 1 77 ? 3.871 11.558 2.403 1.00 98.50 77 ASP A N 1
ATOM 586 C CA . ASP A 1 77 ? 2.836 11.661 1.360 1.00 98.50 77 ASP A CA 1
ATOM 587 C C . ASP A 1 77 ? 1.419 11.397 1.930 1.00 98.50 77 ASP A C 1
ATOM 589 O O . ASP A 1 77 ? 1.184 11.605 3.125 1.00 98.50 77 ASP A O 1
ATOM 593 N N . PHE A 1 78 ? 0.462 10.968 1.103 1.00 98.56 78 PHE A N 1
ATOM 594 C CA . PHE A 1 78 ? -0.917 10.730 1.533 1.00 98.56 78 PHE A CA 1
ATOM 595 C C . PHE A 1 78 ? -1.012 9.724 2.688 1.00 98.56 78 PHE A C 1
ATOM 597 O O . PHE A 1 78 ? -1.853 9.896 3.568 1.00 98.56 78 PHE A O 1
ATOM 604 N N . ALA A 1 79 ? -0.154 8.693 2.726 1.00 98.56 79 ALA A N 1
ATOM 605 C CA . ALA A 1 79 ? -0.188 7.694 3.791 1.00 98.56 79 ALA A CA 1
ATOM 606 C C . ALA A 1 79 ? 0.194 8.313 5.140 1.00 98.56 79 ALA A C 1
ATOM 608 O O . ALA A 1 79 ? -0.503 8.099 6.130 1.00 98.56 79 ALA A O 1
ATOM 609 N N . GLY A 1 80 ? 1.247 9.135 5.162 1.00 98.62 80 GLY A N 1
ATOM 610 C CA . GLY A 1 80 ? 1.658 9.862 6.361 1.00 98.62 80 GLY A CA 1
ATOM 611 C C . GLY A 1 80 ? 0.593 10.848 6.837 1.00 98.62 80 GLY A C 1
ATOM 612 O O . GLY A 1 80 ? 0.297 10.888 8.028 1.00 98.62 80 GLY A O 1
ATOM 613 N N . TYR A 1 81 ? -0.035 11.588 5.917 1.00 98.75 81 TYR A N 1
ATOM 614 C CA . TYR A 1 81 ? -1.139 12.488 6.269 1.00 98.75 81 TYR A CA 1
ATOM 615 C C . TYR A 1 81 ? -2.345 11.737 6.844 1.00 98.75 81 TYR A C 1
ATOM 617 O O . TYR A 1 81 ? -2.881 12.163 7.865 1.00 98.75 81 TYR A O 1
ATOM 625 N N . ALA A 1 82 ? -2.713 10.590 6.264 1.00 98.81 82 ALA A N 1
ATOM 626 C CA . ALA A 1 82 ? -3.783 9.750 6.796 1.00 98.81 82 ALA A CA 1
ATOM 627 C C . ALA A 1 82 ? -3.456 9.219 8.202 1.00 98.81 82 ALA A C 1
ATOM 629 O O . ALA A 1 82 ? -4.308 9.251 9.089 1.00 98.81 82 ALA A O 1
ATOM 630 N N . GLN A 1 83 ? -2.215 8.765 8.432 1.00 98.81 83 GLN A N 1
ATOM 631 C CA . GLN A 1 83 ? -1.765 8.330 9.759 1.00 98.81 83 GLN A CA 1
ATOM 632 C C . GLN A 1 83 ? -1.859 9.470 10.777 1.00 98.81 83 GLN A C 1
ATOM 634 O O . GLN A 1 83 ? -2.397 9.265 11.863 1.00 98.81 83 GLN A O 1
ATOM 639 N N . SER A 1 84 ? -1.366 10.664 10.438 1.00 98.62 84 SER A N 1
ATOM 640 C CA . SER A 1 84 ? -1.422 11.826 11.328 1.00 98.62 84 SER A CA 1
ATOM 641 C C . SER A 1 84 ? -2.857 12.213 11.683 1.00 98.62 84 SER A C 1
ATOM 643 O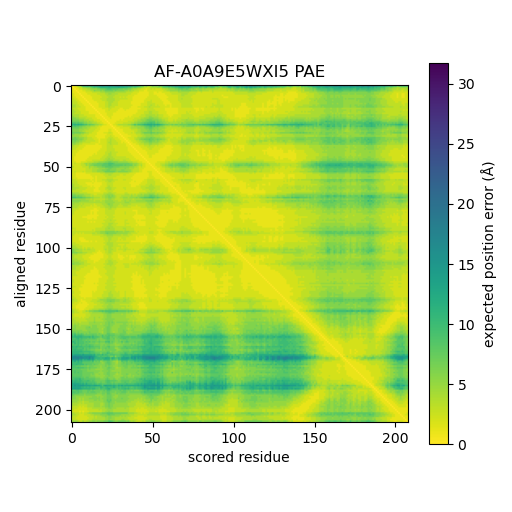 O . SER A 1 84 ? -3.158 12.327 12.869 1.00 98.62 84 SER A O 1
ATOM 645 N N . GLU A 1 85 ? -3.747 12.338 10.694 1.00 98.75 85 GLU A N 1
ATOM 646 C CA . GLU A 1 85 ? -5.144 12.735 10.926 1.00 98.75 85 GLU A CA 1
ATOM 647 C C . GLU A 1 85 ? -5.899 11.707 11.785 1.00 98.75 85 GLU A C 1
ATOM 649 O O . GLU A 1 85 ? -6.603 12.071 12.727 1.00 98.75 85 GLU A O 1
ATOM 654 N N . ILE A 1 86 ? -5.713 10.408 11.525 1.00 98.56 86 ILE A N 1
ATOM 655 C CA . ILE A 1 86 ? -6.334 9.353 12.338 1.00 98.56 86 ILE A CA 1
ATOM 656 C C . ILE A 1 86 ? -5.839 9.388 13.786 1.00 98.56 86 ILE A C 1
ATOM 658 O O . ILE A 1 86 ? -6.639 9.245 14.709 1.00 98.56 86 ILE A O 1
ATOM 662 N N . GLN A 1 87 ? -4.540 9.581 14.011 1.00 98.62 87 GLN A N 1
ATOM 663 C CA . GLN A 1 87 ? -3.986 9.618 15.368 1.00 98.62 87 GLN A CA 1
ATOM 664 C C . GLN A 1 87 ? -4.388 10.886 16.132 1.00 98.62 87 GLN A C 1
ATOM 666 O O . GLN A 1 87 ? -4.518 10.842 17.354 1.00 98.62 87 GLN A O 1
ATOM 671 N N . GLU A 1 88 ? -4.617 11.995 15.426 1.00 98.38 88 GLU A N 1
ATOM 672 C CA . GLU A 1 88 ? -5.185 13.216 16.003 1.00 98.38 88 GLU A CA 1
ATOM 673 C C . GLU A 1 88 ? -6.659 13.012 16.394 1.00 98.38 88 GLU A C 1
ATOM 675 O O . GLU A 1 88 ? -7.053 13.342 17.513 1.00 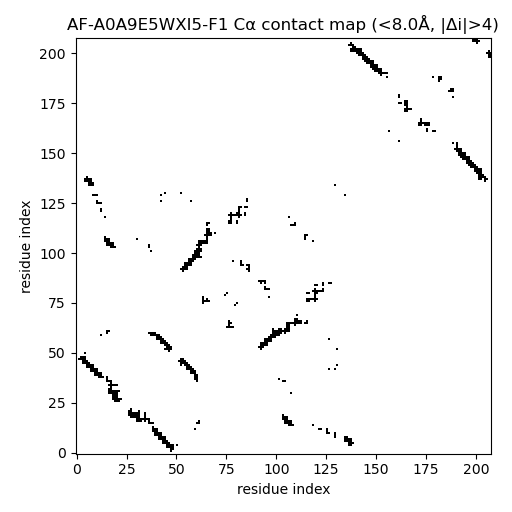98.38 88 GLU A O 1
ATOM 680 N N . ARG A 1 89 ? -7.461 12.390 15.516 1.00 97.44 89 ARG A N 1
ATOM 681 C CA . ARG A 1 89 ? -8.887 12.105 15.765 1.00 97.44 89 ARG A CA 1
ATOM 682 C C . ARG A 1 89 ? -9.113 11.060 16.861 1.00 97.44 89 ARG A C 1
ATOM 684 O O . ARG A 1 89 ? -10.108 11.142 17.581 1.00 97.44 89 ARG A O 1
ATOM 691 N N . TYR A 1 90 ? -8.213 10.086 17.003 1.00 96.75 90 TYR A N 1
ATOM 692 C CA . TYR A 1 90 ? -8.315 9.003 17.986 1.00 96.75 90 TYR A CA 1
ATOM 693 C C . TYR A 1 90 ? -7.068 8.962 18.893 1.00 96.75 90 TYR A C 1
ATOM 695 O O . TYR A 1 90 ? -6.178 8.133 18.685 1.00 96.75 90 TYR A O 1
ATOM 703 N N . PRO A 1 91 ? -6.987 9.815 19.936 1.00 96.12 91 PRO A N 1
ATOM 704 C CA . PRO A 1 91 ? -5.817 9.876 20.808 1.00 96.12 91 PRO A CA 1
ATOM 705 C C . PRO A 1 91 ? -5.459 8.524 21.441 1.00 96.12 91 PRO A C 1
ATOM 707 O O . PRO A 1 91 ? -6.287 7.865 22.079 1.00 96.12 91 PRO A O 1
ATOM 710 N N . GLY A 1 92 ? -4.193 8.130 21.285 1.00 94.62 92 GLY A N 1
ATOM 711 C CA . GLY A 1 92 ? -3.652 6.860 21.779 1.00 94.62 92 GLY A CA 1
ATOM 712 C C . GLY A 1 92 ? -3.829 5.670 20.830 1.00 94.62 92 GLY A C 1
ATOM 713 O O . GLY A 1 92 ? -3.353 4.580 21.151 1.00 94.62 92 GLY A O 1
ATOM 714 N N . LEU A 1 93 ? -4.478 5.858 19.676 1.00 97.62 93 LEU A N 1
ATOM 715 C CA . LEU A 1 93 ? -4.532 4.862 18.611 1.00 97.62 93 LEU A CA 1
ATOM 716 C C . LEU A 1 93 ? -3.250 4.911 17.767 1.00 97.62 93 LEU A C 1
ATOM 718 O O . LEU A 1 93 ? -2.812 5.987 17.379 1.00 97.62 93 LEU A O 1
ATOM 722 N N . GLN A 1 94 ? -2.670 3.754 17.441 1.00 98.31 94 GLN A N 1
ATOM 723 C CA . GLN A 1 94 ? -1.553 3.647 16.494 1.00 98.31 94 GLN A CA 1
ATOM 724 C C . GLN A 1 94 ? -2.066 3.371 15.075 1.00 98.31 94 GLN A C 1
ATOM 726 O O . GLN A 1 94 ? -2.673 2.327 14.829 1.00 98.31 94 GLN A O 1
ATOM 731 N N . ALA A 1 95 ? -1.772 4.261 14.127 1.00 98.69 95 ALA A N 1
ATOM 732 C CA . ALA A 1 95 ? -2.116 4.071 12.718 1.00 98.69 95 ALA A CA 1
ATOM 733 C C . ALA A 1 95 ? -0.920 3.525 11.923 1.00 98.69 95 ALA A C 1
ATOM 735 O O . ALA A 1 95 ? 0.178 4.081 11.983 1.00 98.69 95 ALA A O 1
ATOM 736 N N . MET A 1 96 ? -1.110 2.436 11.179 1.00 98.62 96 MET A N 1
ATOM 737 C CA . MET A 1 96 ? -0.059 1.766 10.404 1.00 98.62 96 MET A CA 1
ATOM 738 C C . MET A 1 96 ? -0.509 1.554 8.962 1.00 98.62 96 MET A C 1
ATOM 740 O O . MET A 1 96 ? -1.547 0.944 8.717 1.00 98.62 96 MET A O 1
ATOM 744 N N . PHE A 1 97 ? 0.296 2.034 8.018 1.00 98.44 97 PHE A N 1
ATOM 745 C CA . PHE A 1 97 ? 0.058 1.852 6.592 1.00 98.44 97 PHE A CA 1
ATOM 746 C C . PHE A 1 97 ? 0.818 0.637 6.047 1.00 98.44 97 PHE A C 1
ATOM 748 O O . PHE A 1 97 ? 2.004 0.462 6.333 1.00 98.44 97 PHE A O 1
ATOM 755 N N . VAL A 1 98 ? 0.151 -0.161 5.213 1.00 96.81 98 VAL A N 1
ATOM 756 C CA . VAL A 1 98 ? 0.736 -1.261 4.440 1.00 96.81 98 VAL A CA 1
ATOM 757 C C . VAL A 1 98 ? 0.496 -1.016 2.953 1.00 96.81 98 VAL A C 1
ATOM 759 O O . VAL A 1 98 ? -0.627 -0.789 2.503 1.00 96.81 98 VAL A O 1
ATOM 762 N N . GLN A 1 99 ? 1.567 -1.063 2.166 1.00 96.69 99 GLN A N 1
ATOM 763 C CA . GLN A 1 99 ? 1.472 -0.951 0.717 1.00 96.69 99 GLN A CA 1
ATOM 764 C C . GLN A 1 99 ? 0.871 -2.235 0.130 1.00 96.69 99 GLN A C 1
ATOM 766 O O . GLN A 1 99 ? 1.470 -3.300 0.248 1.00 96.69 99 GLN A O 1
ATOM 771 N N . ASN A 1 100 ? -0.257 -2.122 -0.576 1.00 95.81 100 ASN A N 1
ATOM 772 C CA . ASN A 1 100 ? -0.831 -3.251 -1.318 1.00 95.81 100 ASN A CA 1
ATOM 773 C C . ASN A 1 100 ? -0.269 -3.299 -2.753 1.00 95.81 100 ASN A C 1
ATOM 775 O O . ASN A 1 100 ? 0.626 -2.526 -3.112 1.00 95.81 100 ASN A O 1
ATOM 779 N N . CYS A 1 101 ? -0.826 -4.166 -3.606 1.00 94.50 101 CYS A N 1
ATOM 780 C CA . CYS A 1 101 ? -0.420 -4.415 -4.997 1.00 94.50 101 CYS A CA 1
ATOM 781 C C . CYS A 1 101 ? -0.646 -3.220 -5.960 1.00 94.50 101 CYS A C 1
ATOM 783 O O . CYS A 1 101 ? -1.351 -3.316 -6.961 1.00 94.50 101 CYS A O 1
ATOM 785 N N . GLY A 1 102 ? -0.011 -2.078 -5.690 1.00 94.19 102 GLY A N 1
ATOM 786 C CA . GLY A 1 102 ? -0.197 -0.802 -6.386 1.00 94.19 102 GLY A CA 1
ATOM 787 C C . GLY A 1 102 ? 0.723 -0.553 -7.579 1.00 94.19 102 GLY A C 1
ATOM 788 O O . GLY A 1 102 ? 0.855 0.590 -8.017 1.00 94.19 102 GLY A O 1
ATOM 789 N N . GLY A 1 103 ? 1.374 -1.588 -8.125 1.00 94.62 103 GLY A N 1
ATOM 790 C CA . GLY A 1 103 ? 2.401 -1.466 -9.175 1.00 94.62 103 GLY A CA 1
ATOM 791 C C . GLY A 1 103 ? 1.953 -0.698 -10.431 1.00 94.62 103 GLY A C 1
ATOM 792 O O . GLY A 1 103 ? 2.762 -0.065 -11.116 1.00 94.62 103 GLY A O 1
ATOM 793 N N . SER A 1 104 ? 0.649 -0.696 -10.707 1.00 95.25 104 SER A N 1
ATOM 794 C CA . SER A 1 104 ? 0.033 -0.005 -11.847 1.00 95.25 104 SER A CA 1
ATOM 795 C C . SER A 1 104 ? -0.785 1.227 -11.460 1.00 95.25 104 SER A C 1
ATOM 797 O O . SER A 1 104 ? -1.472 1.773 -12.324 1.00 95.25 104 SER A O 1
ATOM 799 N N . ALA A 1 105 ? -0.694 1.705 -10.218 1.00 97.94 105 ALA A N 1
ATOM 800 C CA . ALA A 1 105 ? -1.499 2.815 -9.723 1.00 97.94 105 ALA A CA 1
ATOM 801 C C . ALA A 1 105 ? -0.658 3.942 -9.109 1.00 97.94 105 ALA A C 1
ATOM 803 O O . ALA A 1 105 ? 0.297 3.703 -8.368 1.00 97.94 105 ALA A O 1
ATOM 804 N N . ASN A 1 106 ? -1.045 5.175 -9.426 1.00 98.19 106 ASN A N 1
ATOM 805 C CA . ASN A 1 106 ? -0.569 6.405 -8.802 1.00 98.19 106 ASN A CA 1
ATOM 806 C C . ASN A 1 106 ? -1.780 7.189 -8.259 1.00 98.19 106 ASN A C 1
ATOM 808 O O . ASN A 1 106 ? -2.894 6.986 -8.748 1.00 98.19 106 ASN A O 1
ATOM 812 N N . PRO A 1 107 ? -1.575 8.114 -7.309 1.00 98.06 107 PRO A N 1
ATOM 813 C CA . PRO A 1 107 ? -2.627 9.016 -6.866 1.00 98.06 107 PRO A CA 1
ATOM 814 C C . PRO A 1 107 ? -2.983 9.995 -7.988 1.00 98.06 107 PRO A C 1
ATOM 816 O O . PRO A 1 107 ? -2.166 10.247 -8.879 1.00 98.06 107 PRO A O 1
ATOM 819 N N . TYR A 1 108 ? -4.186 10.558 -7.964 1.00 97.88 108 TYR A N 1
ATOM 820 C CA . TYR A 1 108 ? -4.598 11.621 -8.877 1.00 97.88 108 TYR A CA 1
ATOM 821 C C . TYR A 1 108 ? -5.569 12.593 -8.186 1.00 97.88 108 TYR A C 1
ATOM 823 O O . TYR A 1 108 ? -6.544 12.126 -7.605 1.00 97.88 108 TYR A O 1
ATOM 831 N N . PRO A 1 109 ? -5.361 13.924 -8.277 1.00 97.81 109 PRO A N 1
ATOM 832 C CA . PRO A 1 109 ? -4.243 14.620 -8.931 1.00 97.81 109 PRO A CA 1
ATOM 833 C C . PRO A 1 109 ? -2.895 14.448 -8.203 1.00 97.81 109 PRO A C 1
ATOM 835 O O . PRO A 1 109 ? -2.821 13.866 -7.123 1.00 97.81 109 PRO A O 1
ATOM 838 N N . ARG A 1 110 ? -1.806 14.925 -8.824 1.00 97.38 110 ARG A N 1
ATOM 839 C CA . ARG A 1 110 ? -0.426 14.862 -8.301 1.00 97.38 110 ARG A CA 1
ATOM 840 C C . ARG A 1 110 ? 0.280 16.196 -8.472 1.00 97.38 110 ARG A C 1
ATOM 842 O O . ARG A 1 110 ? -0.056 16.964 -9.368 1.00 97.38 110 ARG A O 1
ATOM 849 N N . GLY A 1 111 ? 1.344 16.390 -7.703 1.00 97.25 111 GLY A N 1
ATOM 850 C CA . GLY A 1 111 ? 2.304 17.471 -7.897 1.00 97.25 111 GLY A CA 1
ATOM 851 C C . GLY A 1 111 ? 2.156 18.642 -6.937 1.00 97.25 111 GLY A C 1
ATOM 852 O O . GLY A 1 111 ? 2.883 19.612 -7.116 1.00 97.25 111 GLY A O 1
ATOM 853 N N . THR A 1 112 ? 1.276 18.550 -5.940 1.00 98.00 112 THR A N 1
ATOM 854 C CA . THR A 1 112 ? 1.085 19.593 -4.928 1.00 98.00 112 THR A CA 1
ATOM 855 C C . THR A 1 112 ? 0.970 18.993 -3.529 1.00 98.00 112 THR A C 1
ATOM 857 O O . THR A 1 112 ? 0.576 17.832 -3.360 1.00 98.00 112 THR A O 1
ATOM 860 N N . LEU A 1 113 ? 1.315 19.792 -2.519 1.00 97.94 113 LEU A N 1
ATOM 861 C CA . LEU A 1 113 ? 1.159 19.419 -1.114 1.00 97.94 113 LEU A CA 1
ATOM 862 C C . LEU A 1 113 ? -0.316 19.293 -0.736 1.00 97.94 113 LEU A C 1
ATOM 864 O O . LEU A 1 113 ? -0.696 18.405 0.021 1.00 97.94 113 LEU A O 1
ATOM 868 N N . GLU A 1 114 ? -1.144 20.154 -1.312 1.00 98.38 114 GLU A N 1
ATOM 869 C CA . GLU A 1 114 ? -2.589 20.201 -1.131 1.00 98.38 114 GLU A CA 1
ATOM 870 C C . GLU A 1 114 ? -3.234 18.897 -1.602 1.00 98.38 114 GLU A C 1
ATOM 872 O O . GLU A 1 114 ? -4.047 18.334 -0.878 1.00 98.38 114 GLU A O 1
ATOM 877 N N . ALA A 1 115 ? -2.819 18.362 -2.758 1.00 98.56 115 ALA A N 1
ATOM 878 C CA . ALA A 1 115 ? -3.298 17.065 -3.230 1.00 98.56 115 ALA A CA 1
ATOM 879 C C . ALA A 1 115 ? -2.876 15.933 -2.282 1.00 98.56 115 ALA A C 1
ATOM 881 O O . ALA A 1 115 ? -3.671 15.051 -1.988 1.00 98.56 115 ALA A O 1
ATOM 882 N N . SER A 1 116 ? -1.641 15.974 -1.768 1.00 98.56 116 SER A N 1
ATOM 883 C CA . SER A 1 116 ? -1.135 14.956 -0.835 1.00 98.56 116 SER A CA 1
ATOM 884 C C . SER A 1 116 ? -1.941 14.934 0.468 1.00 98.56 116 SER A C 1
ATOM 886 O O . SER A 1 116 ? -2.368 13.874 0.926 1.00 98.56 116 SER A O 1
ATOM 888 N N . LYS A 1 117 ? -2.236 16.121 1.013 1.00 98.75 117 LYS A N 1
ATOM 889 C CA . LYS A 1 117 ? -3.112 16.288 2.178 1.00 98.75 117 LYS A CA 1
ATOM 890 C C . LYS A 1 117 ? -4.545 15.848 1.888 1.00 98.75 117 LYS A C 1
ATOM 892 O O . LYS A 1 117 ? -5.123 15.156 2.712 1.00 98.75 117 LYS A O 1
ATOM 897 N N . ALA A 1 118 ? -5.101 16.206 0.729 1.00 98.81 118 ALA A N 1
ATOM 898 C CA . ALA A 1 118 ? -6.462 15.830 0.349 1.00 98.81 118 ALA A CA 1
ATOM 899 C C . ALA A 1 118 ? -6.632 14.307 0.236 1.00 98.81 118 ALA A C 1
ATOM 901 O O . ALA A 1 118 ? -7.602 13.766 0.756 1.00 98.81 118 ALA A O 1
ATOM 902 N N . HIS A 1 119 ? -5.667 13.606 -0.364 1.00 98.81 119 HIS A N 1
ATOM 903 C CA . HIS A 1 119 ? -5.680 12.139 -0.446 1.00 98.81 119 HIS A CA 1
ATOM 904 C C . HIS A 1 119 ? -5.540 11.488 0.929 1.00 98.81 119 HIS A C 1
ATOM 906 O O . HIS A 1 119 ? -6.213 10.502 1.224 1.00 98.81 119 HIS A O 1
ATOM 912 N N . GLY A 1 120 ? -4.681 12.050 1.787 1.00 98.81 120 GLY A N 1
ATOM 913 C CA . GLY A 1 120 ? -4.551 11.604 3.172 1.00 98.81 120 GLY A CA 1
ATOM 914 C C . GLY A 1 120 ? -5.841 11.797 3.967 1.00 98.81 120 GLY A C 1
ATOM 915 O O . GLY A 1 120 ? -6.257 10.887 4.678 1.00 98.81 120 GLY A O 1
ATOM 916 N N . HIS A 1 121 ? -6.505 12.938 3.780 1.00 98.81 121 HIS A N 1
ATOM 917 C CA . HIS A 1 121 ? -7.793 13.249 4.389 1.00 98.81 121 HIS A CA 1
ATOM 918 C C . HIS A 1 121 ? -8.897 12.303 3.911 1.00 98.81 121 HIS A C 1
ATOM 920 O O . HIS A 1 121 ? -9.595 11.715 4.731 1.00 98.81 121 HIS A O 1
ATOM 926 N N . GLU A 1 122 ? -9.024 12.081 2.598 1.00 98.75 122 GLU A N 1
ATOM 927 C CA . GLU A 1 122 ? -9.980 11.118 2.031 1.00 98.75 122 GLU A CA 1
ATOM 928 C C . GLU A 1 122 ? -9.804 9.728 2.662 1.00 98.75 122 GLU A C 1
ATOM 930 O O . GLU A 1 122 ? -10.771 9.102 3.104 1.00 98.75 122 GLU A O 1
ATOM 935 N N . LEU A 1 123 ? -8.552 9.278 2.775 1.00 98.50 123 LEU A N 1
ATOM 936 C CA . LEU A 1 123 ? -8.223 7.994 3.379 1.00 98.50 123 LEU A CA 1
ATOM 937 C C . LEU A 1 123 ? -8.542 7.962 4.883 1.00 98.50 123 LEU A C 1
ATOM 939 O O . LEU A 1 123 ? -9.098 6.978 5.369 1.00 98.50 123 LEU A O 1
ATOM 943 N N . ALA A 1 124 ? -8.238 9.032 5.621 1.00 98.75 124 ALA A N 1
ATOM 944 C CA . ALA A 1 124 ? -8.555 9.151 7.042 1.00 98.75 124 ALA A CA 1
ATOM 945 C C . ALA A 1 124 ? -10.068 9.171 7.307 1.00 98.75 124 ALA A C 1
ATOM 947 O O . ALA A 1 124 ? -10.532 8.529 8.250 1.00 98.75 124 ALA A O 1
ATOM 948 N N . GLN A 1 125 ? -10.861 9.837 6.467 1.00 98.69 125 GLN A N 1
ATOM 949 C CA . GLN A 1 125 ? -12.320 9.821 6.588 1.00 98.69 125 GLN A CA 1
ATOM 950 C C . GLN A 1 125 ? -12.880 8.410 6.400 1.00 98.69 125 GLN A C 1
ATOM 952 O O . GLN A 1 125 ? -13.698 7.958 7.205 1.00 98.69 125 GLN A O 1
ATOM 957 N N . GLU A 1 126 ? -12.392 7.682 5.395 1.00 98.69 126 GLU A N 1
ATOM 958 C CA . GLU A 1 126 ? -12.846 6.316 5.140 1.00 98.69 126 GLU A CA 1
ATOM 959 C C . GLU A 1 126 ? -12.427 5.344 6.254 1.00 98.69 126 GLU A C 1
ATOM 961 O O . GLU A 1 126 ? -13.224 4.510 6.695 1.00 98.69 126 GLU A O 1
ATOM 966 N N . ILE A 1 127 ? -11.204 5.480 6.777 1.00 98.62 127 ILE A N 1
ATOM 967 C CA . ILE A 1 127 ? -10.751 4.706 7.940 1.00 98.62 127 ILE A CA 1
ATOM 968 C C . ILE A 1 127 ? -11.603 5.045 9.168 1.00 98.62 127 ILE A C 1
ATOM 970 O O . ILE A 1 127 ? -12.072 4.130 9.840 1.00 98.62 127 ILE A O 1
ATOM 974 N N . GLY A 1 128 ? -11.855 6.328 9.448 1.00 98.31 128 GLY A N 1
ATOM 975 C CA . GLY A 1 128 ? -12.700 6.767 10.563 1.00 98.31 128 GLY A CA 1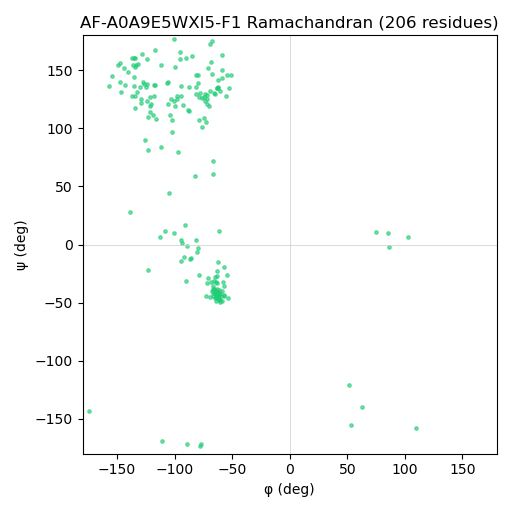
ATOM 976 C C . GLY A 1 128 ? -14.112 6.183 10.487 1.00 98.31 128 GLY A C 1
ATOM 977 O O . GLY A 1 128 ? -14.607 5.622 11.466 1.00 98.31 128 GLY A O 1
ATOM 978 N N . ARG A 1 129 ? -14.718 6.191 9.291 1.00 98.31 129 ARG A N 1
ATOM 979 C CA . ARG A 1 129 ? -16.010 5.539 9.029 1.00 98.31 129 ARG A CA 1
ATOM 980 C C . ARG A 1 129 ? -15.977 4.046 9.370 1.00 98.31 129 ARG A C 1
ATOM 982 O O . ARG A 1 129 ? -16.920 3.531 9.968 1.00 98.31 129 ARG A O 1
ATOM 989 N N . LEU A 1 130 ? -14.910 3.334 8.999 1.00 98.31 130 LEU A N 1
ATOM 990 C CA . LEU A 1 130 ? -14.752 1.905 9.303 1.00 98.31 130 LEU A CA 1
ATOM 991 C C . LEU A 1 130 ? -14.470 1.638 10.787 1.00 98.31 130 LEU A C 1
ATOM 993 O O . LEU A 1 130 ? -14.928 0.623 11.313 1.00 98.31 130 LEU A O 1
ATOM 997 N N . LEU A 1 131 ? -13.760 2.534 11.475 1.00 97.69 131 LEU A N 1
ATOM 998 C CA . LEU A 1 131 ? -13.519 2.433 12.915 1.00 97.69 131 LEU A CA 1
ATOM 999 C C . LEU A 1 131 ? -14.823 2.511 13.717 1.00 97.69 131 LEU A C 1
ATOM 1001 O O . LEU A 1 131 ? -14.944 1.812 14.720 1.00 97.69 131 LEU A O 1
ATOM 1005 N N . GLU A 1 132 ? -15.805 3.279 13.245 1.00 96.50 132 GLU A N 1
ATOM 1006 C CA . GLU A 1 132 ? -17.130 3.433 13.866 1.00 96.50 132 GLU A CA 1
ATOM 1007 C C . GLU A 1 132 ? -18.13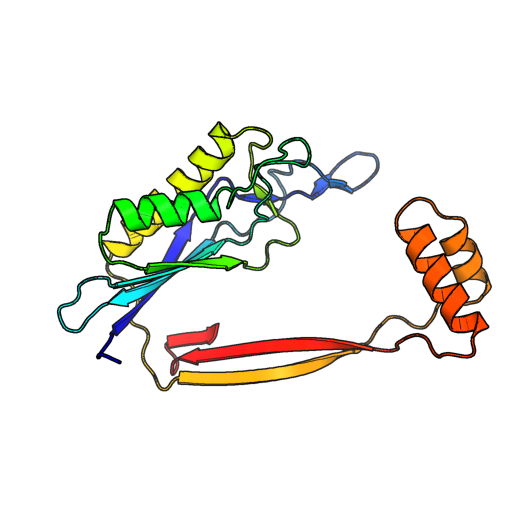8 2.350 13.423 1.00 96.50 132 GLU A C 1
ATOM 1009 O O . GLU A 1 132 ? -19.190 2.174 14.039 1.00 96.50 132 GLU A O 1
ATOM 1014 N N . ALA A 1 133 ? -17.819 1.579 12.380 1.00 96.56 133 ALA A N 1
ATOM 1015 C CA . ALA A 1 133 ? -18.696 0.548 11.837 1.00 96.56 133 ALA A CA 1
ATOM 1016 C C . ALA A 1 133 ? -18.591 -0.803 12.572 1.00 96.56 133 ALA A C 1
ATOM 1018 O O . ALA A 1 133 ? -17.610 -1.137 13.250 1.00 96.56 133 ALA A O 1
ATOM 1019 N N . LYS A 1 134 ? -19.608 -1.652 12.363 1.00 96.69 134 LYS A N 1
ATOM 1020 C CA . LYS A 1 134 ? -19.543 -3.079 12.703 1.00 96.69 134 LYS A CA 1
ATOM 1021 C C . LYS A 1 134 ? -18.763 -3.823 11.618 1.00 96.69 134 LYS A C 1
ATOM 1023 O O . LYS A 1 134 ? -19.268 -4.031 10.518 1.00 96.69 134 LYS A O 1
ATOM 1028 N N . LEU A 1 135 ? -17.543 -4.231 11.946 1.00 97.62 135 LEU A N 1
ATOM 1029 C CA . LEU A 1 135 ? -16.642 -4.957 11.050 1.00 97.62 135 LEU A CA 1
ATOM 1030 C C . LEU A 1 135 ? -16.736 -6.478 11.250 1.00 97.62 135 LEU A C 1
ATOM 1032 O O . LEU A 1 135 ? -17.297 -6.957 12.241 1.00 97.62 135 LEU A O 1
ATOM 1036 N N . ARG A 1 136 ? -16.188 -7.253 10.307 1.00 98.12 136 ARG A N 1
ATOM 1037 C CA . ARG A 1 136 ? -16.158 -8.719 10.404 1.00 98.12 136 ARG A CA 1
ATOM 1038 C C . ARG A 1 136 ? -15.122 -9.136 11.453 1.00 98.12 136 ARG A C 1
ATOM 1040 O O . ARG A 1 136 ? -13.961 -8.774 11.282 1.00 98.12 136 ARG A O 1
ATOM 1047 N N . PRO A 1 137 ? -15.477 -9.904 12.498 1.00 98.00 137 PRO A N 1
ATOM 1048 C CA . PRO A 1 137 ? -14.492 -10.395 13.459 1.00 98.00 137 PRO A CA 1
ATOM 1049 C C . PRO A 1 137 ? -13.405 -11.237 12.779 1.00 98.00 137 PRO A C 1
ATOM 1051 O O . PRO A 1 137 ? -13.698 -11.991 11.852 1.00 98.00 137 PRO A O 1
ATOM 1054 N N . VAL A 1 138 ? -12.169 -11.120 13.264 1.00 98.25 138 VAL A N 1
ATOM 1055 C CA . VAL A 1 138 ? -11.014 -11.914 12.830 1.00 98.25 138 VAL A CA 1
ATOM 1056 C C . VAL A 1 138 ? -10.502 -12.703 14.029 1.00 98.25 138 VAL A C 1
ATOM 1058 O O . VAL A 1 138 ? -10.010 -12.133 15.005 1.00 98.25 138 VAL A O 1
ATOM 1061 N N . ARG A 1 139 ? -10.656 -14.024 13.986 1.00 96.88 139 ARG A N 1
ATOM 1062 C CA . ARG A 1 139 ? -10.311 -14.942 15.076 1.00 96.88 139 ARG A CA 1
ATOM 1063 C C . ARG A 1 139 ? -9.129 -15.822 14.694 1.00 96.88 139 ARG A C 1
ATOM 1065 O O . ARG A 1 139 ? -8.847 -16.063 13.526 1.00 96.88 139 ARG A O 1
ATOM 1072 N N . GLY A 1 140 ? -8.425 -16.285 15.720 1.00 94.94 140 GLY A N 1
ATOM 1073 C CA . GLY A 1 140 ? -7.278 -17.166 15.570 1.00 94.94 140 GLY A CA 1
ATOM 1074 C C . GLY A 1 140 ? -7.644 -18.631 15.279 1.00 94.94 140 GLY A C 1
ATOM 1075 O O . GLY A 1 140 ? -8.815 -18.961 15.082 1.00 94.94 140 GLY A O 1
ATOM 1076 N N . PRO A 1 141 ? -6.637 -19.523 15.300 1.00 96.88 141 PRO A N 1
ATOM 1077 C CA . PRO A 1 141 ? -5.232 -19.225 15.609 1.00 96.88 141 PRO A CA 1
ATOM 1078 C C . PRO A 1 141 ? -4.540 -18.424 14.496 1.00 96.88 141 PRO A C 1
ATOM 1080 O O . PRO A 1 141 ? -4.910 -18.547 13.332 1.00 96.88 141 PRO A O 1
ATOM 1083 N N . LEU A 1 142 ? -3.534 -17.619 14.854 1.00 97.06 142 LEU A N 1
ATOM 1084 C CA . LEU A 1 142 ? -2.620 -17.012 13.882 1.00 97.06 142 LEU A CA 1
ATOM 1085 C C . LEU A 1 142 ? -1.592 -18.061 13.442 1.00 97.06 142 LEU A C 1
ATOM 1087 O O . LEU A 1 142 ? -0.965 -18.705 14.284 1.00 97.06 142 LEU A O 1
ATOM 1091 N N . ARG A 1 143 ? -1.407 -18.206 12.133 1.00 98.06 143 ARG A N 1
ATOM 1092 C CA . ARG A 1 143 ? -0.314 -18.960 11.517 1.00 98.06 143 ARG A CA 1
ATOM 1093 C C . ARG A 1 143 ? 0.421 -18.042 10.555 1.00 98.06 143 ARG A C 1
ATOM 1095 O O . ARG A 1 143 ? -0.218 -17.332 9.786 1.00 98.06 143 ARG A O 1
ATOM 1102 N N . THR A 1 144 ? 1.745 -18.071 10.597 1.00 97.81 144 THR A N 1
ATOM 1103 C CA . THR A 1 144 ? 2.596 -17.256 9.729 1.00 97.81 144 THR A CA 1
ATOM 1104 C C . THR A 1 144 ? 3.555 -18.145 8.960 1.00 97.81 144 THR A C 1
ATOM 1106 O O . THR A 1 144 ? 4.132 -19.060 9.549 1.00 97.81 144 THR A O 1
ATOM 1109 N N . LEU A 1 145 ? 3.750 -17.849 7.681 1.00 97.25 145 LEU A N 1
ATOM 1110 C CA . LEU A 1 145 ? 4.769 -18.462 6.838 1.00 97.25 145 LEU A CA 1
ATOM 1111 C C . LEU A 1 145 ? 5.594 -17.356 6.183 1.00 97.25 145 LEU A C 1
ATOM 1113 O O . LEU A 1 145 ? 5.041 -16.333 5.782 1.00 97.25 145 LEU A O 1
ATOM 1117 N N . LEU A 1 146 ? 6.902 -17.561 6.093 1.00 97.62 146 LEU A N 1
ATOM 1118 C CA . LEU A 1 146 ? 7.803 -16.752 5.287 1.00 97.62 146 LEU A CA 1
ATOM 1119 C C . LEU A 1 146 ? 8.713 -17.718 4.541 1.00 97.62 146 LEU A C 1
ATOM 1121 O O . LEU A 1 146 ? 9.460 -18.460 5.176 1.00 97.62 146 LEU A O 1
ATOM 1125 N N . GLU A 1 147 ? 8.631 -17.706 3.218 1.00 97.31 147 GLU A N 1
ATOM 1126 C CA . GLU A 1 147 ? 9.448 -18.555 2.357 1.00 97.31 147 GLU A CA 1
ATOM 1127 C C . GLU A 1 147 ? 9.997 -17.758 1.180 1.00 97.31 147 GLU A C 1
ATOM 1129 O O . GLU A 1 147 ? 9.327 -16.881 0.634 1.00 97.31 147 GLU A O 1
ATOM 1134 N N . ASP A 1 148 ? 11.221 -18.089 0.784 1.00 97.44 148 ASP A N 1
ATOM 1135 C CA . ASP A 1 148 ? 11.814 -17.609 -0.454 1.00 97.44 148 ASP A CA 1
ATOM 1136 C C . ASP A 1 148 ? 11.424 -18.548 -1.597 1.00 97.44 148 ASP A C 1
ATOM 1138 O O . ASP A 1 148 ? 11.811 -19.718 -1.631 1.00 97.44 148 ASP A O 1
ATOM 1142 N N . VAL A 1 149 ? 10.655 -18.026 -2.550 1.00 96.38 149 VAL A N 1
ATOM 1143 C CA . VAL A 1 149 ? 10.205 -18.768 -3.728 1.00 96.38 149 VAL A CA 1
ATOM 1144 C C . VAL A 1 149 ? 11.113 -18.433 -4.905 1.00 96.38 149 VAL A C 1
ATOM 1146 O O . VAL A 1 149 ? 11.271 -17.270 -5.278 1.00 96.38 149 VAL A O 1
ATOM 1149 N N . ALA A 1 150 ? 11.694 -19.460 -5.524 1.00 97.25 150 ALA A N 1
ATOM 1150 C CA . ALA A 1 150 ? 12.480 -19.299 -6.740 1.00 97.25 150 ALA A CA 1
ATOM 1151 C C . ALA A 1 150 ? 11.555 -19.004 -7.933 1.00 97.25 150 ALA A C 1
ATOM 1153 O O . ALA A 1 150 ? 10.872 -19.894 -8.442 1.00 97.25 150 ALA A O 1
ATOM 1154 N N . LEU A 1 151 ? 11.538 -17.752 -8.391 1.00 96.81 151 LEU A N 1
ATOM 1155 C CA . LEU A 1 151 ? 10.830 -17.354 -9.604 1.00 96.81 151 LEU A CA 1
ATOM 1156 C C . LEU A 1 151 ? 11.758 -17.534 -10.809 1.00 96.81 151 LEU A C 1
ATOM 1158 O O . LEU A 1 151 ? 12.779 -16.842 -10.868 1.00 96.81 151 LEU A O 1
ATOM 1162 N N . PRO A 1 152 ? 11.447 -18.435 -11.758 1.00 96.94 152 PRO A N 1
ATOM 1163 C CA . PRO A 1 152 ? 12.294 -18.643 -12.924 1.00 96.94 152 PRO A CA 1
ATOM 1164 C C . PRO A 1 152 ? 12.359 -17.364 -13.764 1.00 96.94 152 PRO A C 1
ATOM 1166 O O . PRO A 1 152 ? 11.341 -16.712 -14.013 1.00 96.94 152 PRO A O 1
ATOM 1169 N N . LEU A 1 153 ? 13.568 -17.003 -14.183 1.00 94.81 153 LEU A N 1
ATOM 1170 C CA . LEU A 1 153 ? 13.814 -15.903 -15.106 1.00 94.81 153 LEU A CA 1
ATOM 1171 C C . LEU A 1 153 ? 13.783 -16.414 -16.548 1.00 94.81 153 LEU A C 1
ATOM 1173 O O . LEU A 1 153 ? 13.929 -17.608 -16.816 1.00 94.81 153 LEU A O 1
ATOM 1177 N N . GLU A 1 154 ? 13.593 -15.492 -17.489 1.00 92.38 154 GLU A N 1
ATOM 1178 C CA . GLU A 1 154 ? 13.804 -15.803 -18.901 1.00 92.38 154 GLU A CA 1
ATOM 1179 C C . GLU A 1 154 ? 15.256 -16.260 -19.133 1.00 92.38 154 GLU A C 1
ATOM 1181 O O . GLU A 1 154 ? 16.160 -15.814 -18.414 1.00 92.38 154 GLU A O 1
ATOM 1186 N N . PRO A 1 155 ? 15.502 -17.127 -20.134 1.00 91.31 155 PRO A N 1
ATOM 1187 C CA . PRO A 1 155 ? 16.852 -17.537 -20.487 1.00 91.31 155 PRO A CA 1
ATOM 1188 C C . PRO A 1 155 ? 17.779 -16.340 -20.693 1.00 91.31 155 PRO A C 1
ATOM 1190 O O . PRO A 1 155 ? 17.372 -15.288 -21.192 1.00 91.31 155 PRO A O 1
ATOM 1193 N N . ALA A 1 156 ? 19.050 -16.520 -20.333 1.00 89.69 156 ALA A N 1
ATOM 1194 C CA . ALA A 1 156 ? 20.064 -15.500 -20.537 1.00 89.69 156 ALA A CA 1
ATOM 1195 C C . ALA A 1 156 ? 20.081 -15.032 -22.007 1.00 89.69 156 A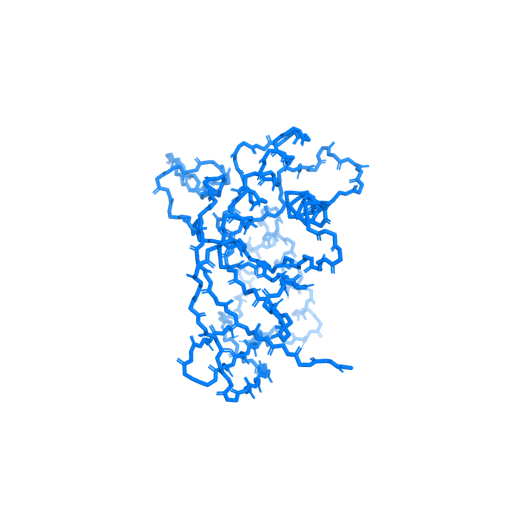LA A C 1
ATOM 1197 O O . ALA A 1 156 ? 20.076 -15.874 -22.911 1.00 89.69 156 ALA A O 1
ATOM 1198 N N . PRO A 1 157 ? 20.144 -13.711 -22.263 1.00 91.31 157 PRO A N 1
ATOM 1199 C CA . PRO A 1 157 ? 20.204 -13.202 -23.623 1.00 91.31 157 PRO A CA 1
ATOM 1200 C C . PRO A 1 157 ? 21.477 -13.692 -24.316 1.00 91.31 157 PRO A C 1
ATOM 1202 O O . PRO A 1 157 ? 22.562 -13.721 -23.726 1.00 91.31 157 PRO A O 1
ATOM 1205 N N . SER A 1 158 ? 21.359 -14.014 -25.600 1.00 91.31 158 SER A N 1
ATOM 1206 C CA . SER A 1 158 ? 22.502 -14.290 -26.468 1.00 91.31 158 SER A CA 1
ATOM 1207 C C . SER A 1 158 ? 23.463 -13.095 -26.536 1.00 91.31 158 SER A C 1
ATOM 1209 O O . SER A 1 158 ? 23.107 -11.948 -26.251 1.00 91.31 158 SER A O 1
ATOM 1211 N N . ALA A 1 159 ? 24.696 -13.329 -26.994 1.00 88.69 159 ALA A N 1
ATOM 1212 C CA . ALA A 1 159 ? 25.672 -12.253 -27.183 1.00 88.69 159 ALA A CA 1
ATOM 1213 C C . ALA A 1 159 ? 25.171 -11.154 -28.145 1.00 88.69 159 ALA A C 1
ATOM 1215 O O . ALA A 1 159 ? 25.516 -9.981 -27.981 1.00 88.69 159 ALA A O 1
ATOM 1216 N N . GLU A 1 160 ? 24.354 -11.509 -29.140 1.00 92.00 160 GLU A N 1
ATOM 1217 C CA . GLU A 1 160 ? 23.749 -10.547 -30.066 1.00 92.00 160 GLU A CA 1
ATOM 1218 C C . GLU A 1 160 ? 22.639 -9.725 -29.409 1.00 92.00 160 GLU A C 1
ATOM 1220 O O . GLU A 1 160 ? 22.603 -8.502 -29.559 1.00 92.00 160 GLU A O 1
ATOM 1225 N N . GLU A 1 161 ? 21.754 -10.363 -28.644 1.00 92.94 161 GLU A N 1
ATOM 1226 C CA . GLU A 1 161 ? 20.710 -9.671 -27.881 1.00 92.94 161 GLU A CA 1
ATOM 1227 C C . GLU A 1 161 ? 21.312 -8.749 -26.827 1.00 92.94 161 GLU A C 1
ATOM 1229 O O . GLU A 1 161 ? 20.855 -7.620 -26.652 1.00 92.94 161 GLU A O 1
ATOM 1234 N N . LEU A 1 162 ? 22.401 -9.174 -26.190 1.00 91.56 162 LEU A N 1
ATOM 1235 C CA . LEU A 1 162 ? 23.113 -8.368 -25.215 1.00 91.56 162 LEU A CA 1
ATOM 1236 C C . LEU A 1 162 ? 23.751 -7.126 -25.851 1.00 91.56 162 LEU A C 1
ATOM 1238 O O . LEU A 1 162 ? 23.682 -6.041 -25.274 1.00 91.56 162 LEU A O 1
ATOM 1242 N N . LYS A 1 163 ? 24.297 -7.240 -27.072 1.00 91.69 163 LYS A N 1
ATOM 1243 C CA . LYS A 1 163 ? 24.751 -6.079 -27.864 1.00 91.69 163 LYS A CA 1
ATOM 1244 C C . LYS A 1 163 ? 23.595 -5.132 -28.202 1.00 91.69 163 LYS A C 1
ATOM 1246 O O . LYS A 1 163 ? 23.757 -3.918 -28.111 1.00 91.69 163 LYS A O 1
ATOM 1251 N N . LYS A 1 164 ? 22.418 -5.662 -28.555 1.00 94.38 164 LYS A N 1
ATOM 1252 C CA . LYS A 1 164 ? 21.220 -4.838 -28.803 1.00 94.38 164 LYS A CA 1
ATOM 1253 C C . LYS A 1 164 ? 20.760 -4.123 -27.530 1.00 94.38 164 LYS A C 1
ATOM 1255 O O . LYS A 1 164 ? 20.433 -2.941 -27.580 1.00 94.38 164 LYS A O 1
ATOM 1260 N N . LEU A 1 165 ? 20.772 -4.811 -26.386 1.00 93.19 165 LEU A N 1
ATOM 1261 C CA . LEU A 1 165 ? 20.408 -4.238 -25.091 1.00 93.19 165 LEU A CA 1
ATOM 1262 C C . LEU A 1 165 ? 21.373 -3.132 -24.667 1.00 93.19 165 LEU A C 1
ATOM 1264 O O . LEU A 1 165 ? 20.909 -2.077 -24.250 1.00 93.19 165 LEU A O 1
ATOM 1268 N N . THR A 1 166 ? 22.689 -3.325 -24.797 1.00 93.00 166 THR A N 1
ATOM 1269 C CA . THR A 1 166 ? 23.687 -2.303 -24.422 1.00 93.00 166 THR A CA 1
ATOM 1270 C C . THR A 1 166 ? 23.620 -1.058 -25.302 1.00 93.00 166 THR A C 1
ATOM 1272 O O . THR A 1 166 ? 23.877 0.039 -24.802 1.00 93.00 166 THR A O 1
ATOM 1275 N N . ALA A 1 167 ? 23.241 -1.226 -26.573 1.00 92.62 167 ALA A N 1
ATOM 1276 C CA . ALA A 1 167 ? 22.995 -0.148 -27.529 1.00 92.62 167 ALA A CA 1
ATOM 1277 C C . ALA A 1 167 ? 21.605 0.503 -27.384 1.00 92.62 167 ALA A C 1
ATOM 1279 O O . ALA A 1 167 ? 21.322 1.500 -28.049 1.00 92.62 167 ALA A O 1
ATOM 1280 N N . ALA A 1 168 ? 20.728 -0.035 -26.528 1.00 91.38 168 ALA A N 1
ATOM 1281 C CA . ALA A 1 168 ? 19.442 0.585 -26.239 1.00 91.38 168 ALA A CA 1
ATOM 1282 C C . ALA A 1 168 ? 19.615 1.912 -25.470 1.00 91.38 168 ALA A C 1
ATOM 1284 O O . ALA A 1 168 ? 20.706 2.295 -25.052 1.00 91.38 168 ALA A O 1
ATOM 1285 N N . GLY A 1 169 ? 18.509 2.621 -25.241 1.00 89.75 169 GLY A N 1
ATOM 1286 C CA . GLY A 1 169 ? 18.469 3.812 -24.388 1.00 89.75 169 GLY A CA 1
ATOM 1287 C C . GLY A 1 169 ? 18.038 3.514 -22.947 1.00 89.75 169 GLY A C 1
ATOM 1288 O O . GLY A 1 169 ? 17.369 2.516 -22.663 1.00 89.75 169 GLY A O 1
ATOM 1289 N N . GLY A 1 170 ? 18.374 4.423 -22.030 1.00 91.88 170 GLY A N 1
ATOM 1290 C CA . GLY A 1 170 ? 17.853 4.435 -20.659 1.00 91.88 170 GLY A CA 1
ATOM 1291 C C . GLY A 1 170 ? 18.216 3.199 -19.828 1.00 91.88 170 GLY A C 1
ATOM 1292 O O . GLY A 1 170 ? 19.341 2.700 -19.878 1.00 91.88 170 GLY A O 1
ATOM 1293 N N . TRP A 1 171 ? 17.253 2.710 -19.041 1.00 89.62 171 TRP A N 1
ATOM 1294 C CA . TRP A 1 171 ? 17.468 1.611 -18.092 1.00 89.62 171 TRP A CA 1
ATOM 1295 C C . TRP A 1 171 ? 17.845 0.291 -18.777 1.00 89.62 171 TRP A C 1
ATOM 1297 O O . TRP A 1 171 ? 18.654 -0.456 -18.237 1.00 89.62 171 TRP A O 1
ATOM 1307 N N . ARG A 1 172 ? 17.335 0.026 -19.988 1.00 91.50 172 ARG A N 1
ATOM 1308 C CA . ARG A 1 172 ? 17.664 -1.190 -20.754 1.00 91.50 172 ARG A CA 1
ATOM 1309 C C . ARG A 1 172 ? 19.150 -1.258 -21.096 1.00 91.50 172 ARG A C 1
ATOM 1311 O O . ARG A 1 172 ? 19.771 -2.297 -20.905 1.00 91.50 172 ARG A O 1
ATOM 1318 N N . ALA A 1 173 ? 19.722 -0.127 -21.508 1.00 94.62 173 ALA A N 1
ATOM 1319 C CA . ALA A 1 173 ? 21.152 0.014 -21.774 1.00 94.62 173 ALA A CA 1
ATOM 1320 C C . ALA A 1 173 ? 21.994 -0.278 -20.534 1.00 94.62 173 ALA A C 1
ATOM 1322 O O . ALA A 1 173 ? 23.014 -0.962 -20.596 1.00 94.62 173 ALA A O 1
ATOM 1323 N N . TRP A 1 174 ? 21.556 0.257 -19.394 1.00 94.69 174 TRP A N 1
ATOM 1324 C CA . TRP A 1 174 ? 22.225 0.062 -18.117 1.00 94.69 174 TRP A CA 1
ATOM 1325 C C . TRP A 1 174 ? 22.181 -1.406 -17.668 1.00 94.69 174 TRP A C 1
ATOM 1327 O O . TRP A 1 174 ? 23.232 -1.956 -17.340 1.00 94.69 174 TRP A O 1
ATOM 1337 N N . VAL A 1 175 ? 21.016 -2.064 -17.749 1.00 92.94 175 VAL A N 1
ATOM 1338 C CA . VAL A 1 175 ? 20.869 -3.499 -17.439 1.00 92.94 175 VAL A CA 1
ATOM 1339 C C . VAL A 1 175 ? 21.717 -4.353 -18.382 1.00 92.94 175 VAL A C 1
ATOM 1341 O O . VAL A 1 175 ? 22.477 -5.200 -17.918 1.00 92.94 175 VAL A O 1
ATOM 1344 N N . GLY A 1 176 ? 21.665 -4.090 -19.693 1.00 94.38 176 GLY A N 1
ATOM 1345 C CA . GLY A 1 176 ? 22.469 -4.812 -20.680 1.00 94.38 176 GLY A CA 1
ATOM 1346 C C . GLY A 1 176 ? 23.971 -4.691 -20.418 1.00 94.38 176 GLY A C 1
ATOM 1347 O O . GLY A 1 176 ? 24.699 -5.677 -20.509 1.00 94.38 176 GLY A O 1
ATOM 1348 N N . ARG A 1 177 ? 24.454 -3.504 -20.022 1.00 94.44 177 ARG A N 1
ATOM 1349 C CA . ARG A 1 177 ? 25.867 -3.320 -19.644 1.00 94.44 177 ARG A CA 1
ATOM 1350 C C . ARG A 1 177 ? 26.238 -4.137 -18.412 1.00 94.44 177 ARG A C 1
ATOM 1352 O O . ARG A 1 177 ? 27.282 -4.779 -18.429 1.00 94.44 177 ARG A O 1
ATOM 1359 N N . LYS A 1 178 ? 25.376 -4.175 -17.392 1.00 93.94 178 LYS A N 1
ATOM 1360 C CA . LYS A 1 178 ? 25.604 -4.989 -16.188 1.00 93.94 178 LYS A CA 1
ATOM 1361 C C . LYS A 1 178 ? 25.675 -6.478 -16.512 1.00 93.94 178 LYS A C 1
ATOM 1363 O O . LYS A 1 178 ? 26.624 -7.135 -16.107 1.00 93.94 178 LYS A O 1
ATOM 1368 N N . MET A 1 179 ? 24.745 -6.978 -17.322 1.00 93.69 179 MET A N 1
ATOM 1369 C CA . MET A 1 179 ? 24.762 -8.367 -17.788 1.00 93.69 179 MET A CA 1
ATOM 1370 C C . MET A 1 179 ? 26.038 -8.696 -18.587 1.00 93.69 179 MET A C 1
ATOM 1372 O O . MET A 1 179 ? 26.650 -9.741 -18.373 1.00 93.69 179 MET A O 1
ATOM 1376 N N . ALA A 1 180 ? 26.489 -7.791 -19.462 1.00 91.25 180 ALA A N 1
ATOM 1377 C CA . ALA A 1 180 ? 27.727 -7.967 -20.226 1.00 91.25 180 ALA A CA 1
ATOM 1378 C C . ALA A 1 180 ? 28.986 -7.943 -19.351 1.00 91.25 180 ALA A C 1
ATOM 1380 O O . ALA A 1 180 ? 29.924 -8.695 -19.608 1.00 91.25 180 ALA A O 1
ATOM 1381 N N . GLU A 1 181 ? 29.020 -7.090 -18.327 1.00 93.19 181 GLU A N 1
ATOM 1382 C CA . GLU A 1 181 ? 30.099 -7.058 -17.336 1.00 93.19 181 GLU A CA 1
ATOM 1383 C C . GLU A 1 181 ? 30.182 -8.378 -16.558 1.00 93.19 181 GLU A C 1
ATOM 1385 O O . GLU A 1 181 ? 31.272 -8.933 -16.444 1.00 93.19 181 GLU A O 1
ATOM 1390 N N . THR A 1 182 ? 29.050 -8.906 -16.082 1.00 91.81 182 THR A N 1
ATOM 1391 C CA . THR A 1 182 ? 28.974 -10.209 -15.395 1.00 91.81 182 THR A CA 1
ATOM 1392 C C . THR A 1 182 ? 29.483 -11.339 -16.292 1.00 91.81 182 THR A C 1
ATOM 1394 O O . THR A 1 182 ? 30.384 -12.079 -15.902 1.00 91.81 182 THR A O 1
ATOM 1397 N N . ALA A 1 183 ? 29.013 -11.406 -17.542 1.00 87.44 183 ALA A N 1
ATOM 1398 C CA . ALA A 1 183 ? 29.455 -12.428 -18.490 1.00 87.44 183 ALA A CA 1
ATOM 1399 C C . ALA A 1 183 ? 30.968 -12.356 -18.783 1.00 87.44 183 ALA A C 1
ATOM 1401 O O . ALA A 1 183 ? 31.637 -13.385 -18.852 1.00 87.44 183 ALA A O 1
ATOM 1402 N N . LYS A 1 184 ? 31.541 -11.147 -18.904 1.00 88.75 184 LYS A N 1
ATOM 1403 C CA . LYS A 1 184 ? 32.992 -10.955 -19.112 1.00 88.75 184 LYS A CA 1
ATOM 1404 C C . LYS A 1 184 ? 33.846 -11.455 -17.947 1.00 88.75 184 LYS A C 1
ATOM 1406 O O . LYS A 1 184 ? 34.999 -11.808 -18.167 1.00 88.75 184 LYS A O 1
ATOM 1411 N N . LYS A 1 185 ? 33.299 -11.482 -16.730 1.00 93.12 185 LYS A N 1
ATOM 1412 C CA . LYS A 1 185 ? 33.970 -12.041 -15.547 1.00 93.12 185 LYS A CA 1
ATOM 1413 C C . LYS A 1 185 ? 33.890 -13.571 -15.478 1.00 93.12 185 LYS A C 1
ATOM 1415 O O . LYS A 1 185 ? 34.461 -14.155 -14.566 1.00 93.12 185 LYS A O 1
ATOM 1420 N N . GLY A 1 186 ? 33.193 -14.220 -16.416 1.00 88.19 186 GLY A N 1
ATOM 1421 C CA . GLY A 1 186 ? 32.926 -15.661 -16.376 1.00 88.19 186 GLY A CA 1
ATOM 1422 C C . GLY A 1 186 ? 31.858 -16.058 -15.351 1.00 88.19 186 GLY A C 1
ATOM 1423 O O . GLY A 1 186 ? 31.680 -17.242 -15.076 1.00 88.19 186 GLY A O 1
ATOM 1424 N N . GLU A 1 187 ? 31.144 -15.083 -14.785 1.00 90.69 187 GLU A N 1
ATOM 1425 C CA . GLU A 1 187 ? 30.045 -15.310 -13.850 1.00 90.69 187 GLU A CA 1
ATOM 1426 C C . GLU A 1 187 ? 28.765 -15.678 -14.618 1.00 90.69 187 GLU A C 1
ATOM 1428 O O . GLU A 1 187 ? 28.511 -15.182 -15.721 1.00 90.69 187 GLU A O 1
ATOM 1433 N N . ARG A 1 188 ? 27.929 -16.542 -14.031 1.00 87.81 188 ARG A N 1
ATOM 1434 C CA . ARG A 1 188 ? 26.624 -16.887 -14.609 1.00 87.81 188 ARG A CA 1
ATOM 1435 C C . ARG A 1 188 ? 25.602 -15.800 -14.295 1.00 87.81 188 ARG A C 1
ATOM 1437 O O . ARG A 1 188 ? 25.546 -15.298 -13.174 1.00 87.81 188 ARG A O 1
ATOM 1444 N N . LEU A 1 189 ? 24.772 -15.467 -15.281 1.00 91.69 189 LEU A N 1
ATOM 1445 C CA . LEU A 1 189 ? 23.581 -14.659 -15.039 1.00 91.69 189 LEU A CA 1
ATOM 1446 C C . LEU A 1 189 ? 22.582 -15.465 -14.190 1.00 91.69 189 LEU A C 1
ATOM 1448 O O . LEU A 1 189 ? 22.532 -16.688 -14.327 1.00 91.69 189 LEU A O 1
ATOM 1452 N N . PRO A 1 190 ? 21.806 -14.810 -13.311 1.00 91.44 190 PRO A N 1
ATOM 1453 C CA . PRO A 1 190 ? 20.819 -15.503 -12.495 1.00 91.44 190 PRO A CA 1
ATOM 1454 C C . PRO A 1 190 ? 19.751 -16.157 -13.379 1.00 91.44 190 PRO A C 1
ATOM 1456 O O . PRO A 1 190 ? 19.232 -15.527 -14.297 1.00 91.44 190 PRO A O 1
ATOM 1459 N N . GLU A 1 191 ? 19.409 -17.406 -13.070 1.00 94.38 191 GLU A N 1
ATOM 1460 C CA . GLU A 1 191 ? 18.335 -18.169 -13.729 1.00 94.38 191 GLU A CA 1
ATOM 1461 C C . GLU A 1 191 ? 17.006 -18.070 -12.963 1.00 94.38 191 GLU A C 1
ATOM 1463 O O . GLU A 1 191 ? 15.943 -18.384 -13.491 1.00 94.38 191 GLU A O 1
ATOM 1468 N N . SER A 1 192 ? 17.053 -17.600 -11.716 1.00 96.25 192 SER A N 1
ATOM 1469 C CA . SER A 1 192 ? 15.882 -17.370 -10.878 1.00 96.25 192 SER A CA 1
ATOM 1470 C C . SER A 1 192 ? 16.062 -16.137 -9.998 1.00 96.25 192 SER A C 1
ATOM 1472 O O . SER A 1 192 ? 17.179 -15.813 -9.588 1.00 96.25 192 SER A O 1
ATOM 1474 N N . TYR A 1 193 ? 14.956 -15.491 -9.647 1.00 94.81 193 TYR A N 1
ATOM 1475 C CA . TYR A 1 193 ? 14.892 -14.487 -8.592 1.00 94.81 193 TYR A CA 1
ATOM 1476 C C . TYR A 1 193 ? 14.309 -15.117 -7.322 1.00 94.81 193 TYR A C 1
ATOM 1478 O O . TYR A 1 193 ? 13.208 -15.662 -7.353 1.00 94.81 193 TYR A O 1
ATOM 1486 N N . SER A 1 194 ? 15.052 -15.049 -6.215 1.00 96.69 194 SER A N 1
ATOM 1487 C CA . SER A 1 194 ? 14.579 -15.481 -4.895 1.00 96.69 194 SER A CA 1
ATOM 1488 C C . SER A 1 194 ? 13.622 -14.426 -4.342 1.00 96.69 194 SER A C 1
ATOM 1490 O O . SER A 1 194 ? 14.065 -13.361 -3.905 1.00 96.69 194 SER A O 1
ATOM 1492 N N . ALA A 1 195 ? 12.318 -14.686 -4.436 1.00 95.88 195 ALA A N 1
ATOM 1493 C CA . ALA A 1 195 ? 11.276 -13.755 -4.025 1.00 95.88 195 ALA A CA 1
ATOM 1494 C C . ALA A 1 195 ? 10.737 -14.126 -2.633 1.00 95.88 195 ALA A C 1
ATOM 1496 O O . ALA A 1 195 ? 10.158 -15.207 -2.497 1.00 95.88 195 ALA A O 1
ATOM 1497 N N . PRO A 1 196 ? 10.851 -13.246 -1.622 1.00 96.19 196 PRO A N 1
ATOM 1498 C CA . PRO A 1 196 ? 10.275 -13.513 -0.312 1.00 96.19 196 PRO A CA 1
ATOM 1499 C C . PRO A 1 196 ? 8.749 -13.400 -0.369 1.00 96.19 196 PRO A C 1
ATOM 1501 O O . PRO A 1 196 ? 8.201 -12.387 -0.815 1.00 96.19 196 PRO A O 1
ATOM 1504 N N . VAL A 1 197 ? 8.058 -14.425 0.122 1.00 94.81 197 VAL A N 1
ATOM 1505 C CA . VAL A 1 197 ? 6.599 -14.477 0.244 1.00 94.81 197 VAL A CA 1
ATOM 1506 C C . VAL A 1 197 ? 6.239 -14.679 1.709 1.00 94.81 197 VAL A C 1
ATOM 1508 O O . VAL A 1 197 ? 6.633 -15.667 2.324 1.00 94.81 197 VAL A O 1
ATOM 1511 N N . ALA A 1 198 ? 5.476 -13.739 2.266 1.00 95.31 198 ALA A N 1
ATOM 1512 C CA . ALA A 1 198 ? 4.931 -13.827 3.615 1.00 95.31 198 ALA A CA 1
ATOM 1513 C C . ALA A 1 198 ? 3.425 -14.106 3.558 1.00 95.31 198 ALA A C 1
ATOM 1515 O O . ALA A 1 198 ? 2.726 -13.511 2.742 1.00 95.31 198 ALA A O 1
ATOM 1516 N N . LEU A 1 199 ? 2.936 -14.978 4.439 1.00 95.75 199 LEU A N 1
ATOM 1517 C CA . LEU A 1 199 ? 1.522 -15.332 4.573 1.00 95.75 199 LEU A CA 1
ATOM 1518 C C . LEU A 1 199 ? 1.111 -15.284 6.040 1.00 95.75 199 LEU A C 1
ATOM 1520 O O . LEU A 1 199 ? 1.789 -15.864 6.892 1.00 95.75 199 LEU A O 1
ATOM 1524 N N . TRP A 1 200 ? 0.003 -14.614 6.340 1.00 96.25 200 TRP A N 1
ATOM 1525 C CA . TRP A 1 200 ? -0.574 -14.524 7.678 1.00 96.25 200 TRP A CA 1
ATOM 1526 C C . TRP A 1 200 ? -2.016 -15.035 7.632 1.00 96.25 200 TRP A C 1
ATOM 1528 O O . TRP A 1 200 ? -2.912 -14.395 7.088 1.00 96.25 200 TRP A O 1
ATOM 1538 N N . GLN A 1 201 ? -2.256 -16.196 8.234 1.00 97.69 201 GLN A N 1
ATOM 1539 C CA . GLN A 1 201 ? -3.571 -16.823 8.308 1.00 97.69 201 GLN A CA 1
ATOM 1540 C C . GLN A 1 201 ? -4.152 -16.688 9.715 1.00 97.69 201 GLN A C 1
ATOM 1542 O O . GLN A 1 201 ? -3.596 -17.219 10.676 1.00 97.69 201 GLN A O 1
ATOM 1547 N N . PHE A 1 202 ? -5.312 -16.049 9.832 1.00 97.56 202 PHE A N 1
ATOM 1548 C CA . PHE A 1 202 ? -6.099 -15.968 11.063 1.00 97.56 202 PHE A CA 1
ATOM 1549 C C . PHE A 1 202 ? -7.275 -16.944 10.979 1.00 97.56 202 PHE A C 1
ATOM 1551 O O . PHE A 1 202 ? -8.304 -16.639 10.369 1.00 97.56 202 PHE A O 1
ATOM 1558 N N . GLY A 1 203 ? -7.108 -18.139 11.555 1.00 96.50 203 GLY A N 1
ATOM 1559 C CA . GLY A 1 203 ? -8.130 -19.187 11.550 1.00 96.50 203 GLY A CA 1
ATOM 1560 C C . GLY A 1 203 ? -8.651 -19.449 10.136 1.00 96.50 203 GLY A C 1
ATOM 1561 O O . GLY A 1 203 ? -7.868 -19.742 9.237 1.00 96.50 203 GLY A O 1
ATOM 1562 N N . HIS A 1 204 ? -9.955 -19.273 9.929 1.00 96.25 204 HIS A N 1
ATOM 1563 C CA . HIS A 1 204 ? -10.593 -19.249 8.605 1.00 96.25 204 HIS A CA 1
ATOM 1564 C C . HIS A 1 204 ? -11.146 -17.858 8.237 1.00 96.25 204 HIS A C 1
ATOM 1566 O O . HIS A 1 204 ? -11.837 -17.715 7.232 1.00 96.25 204 HIS A O 1
ATOM 1572 N N . ASP A 1 205 ? -10.875 -16.837 9.057 1.00 97.31 205 ASP A N 1
ATOM 1573 C CA . ASP A 1 205 ? -11.533 -15.529 8.964 1.00 97.31 205 ASP A CA 1
ATOM 1574 C C . ASP A 1 205 ? -10.797 -14.547 8.036 1.00 97.31 205 ASP A C 1
ATOM 1576 O O . ASP A 1 205 ? -11.434 -13.665 7.444 1.00 97.31 205 ASP A O 1
ATOM 1580 N N . LEU A 1 206 ? -9.464 -14.642 7.939 1.00 96.88 206 LEU A N 1
ATOM 1581 C CA . LEU A 1 206 ? -8.653 -13.716 7.146 1.00 96.88 206 LEU A CA 1
ATOM 1582 C C . LEU A 1 206 ? -7.302 -14.319 6.743 1.00 96.88 206 LEU A C 1
ATOM 1584 O O . LEU A 1 206 ? -6.602 -14.895 7.575 1.00 96.88 206 LEU A O 1
ATOM 1588 N N . THR A 1 207 ? -6.931 -14.102 5.484 1.00 95.81 207 THR A N 1
ATOM 1589 C CA . THR A 1 207 ? -5.601 -14.367 4.928 1.00 95.81 207 THR A CA 1
ATOM 1590 C C . THR A 1 207 ? -5.022 -13.040 4.455 1.00 95.81 207 THR A C 1
ATOM 1592 O O . THR A 1 207 ? -5.706 -12.318 3.724 1.00 95.81 207 THR A O 1
ATOM 1595 N N . LEU A 1 208 ? -3.807 -12.718 4.896 1.00 91.31 208 LEU A N 1
ATOM 1596 C CA . LEU A 1 208 ? -3.025 -11.559 4.460 1.00 91.31 208 LEU A CA 1
ATOM 1597 C C . LEU A 1 208 ? -1.700 -12.013 3.853 1.00 91.31 208 LEU A C 1
ATOM 1599 O O . LEU A 1 208 ? -1.154 -13.028 4.350 1.00 91.31 208 LEU A O 1
#

Mean predicted aligned error: 4.25 Å